Protein AF-A0A402AVV0-F1 (afdb_monomer_lite)

Radius of gyration: 70.42 Å; chains: 1; bounding box: 145×31×192 Å

Structure (mmCIF, N/CA/C/O backbone):
data_AF-A0A402AVV0-F1
#
_entry.id   AF-A0A402AVV0-F1
#
loop_
_atom_site.group_PDB
_atom_site.id
_atom_site.type_symbol
_atom_site.label_atom_id
_atom_site.label_alt_id
_atom_site.label_comp_id
_atom_site.label_asym_id
_atom_site.label_entity_id
_atom_site.label_seq_id
_atom_site.pdbx_PDB_ins_code
_atom_site.Cartn_x
_atom_site.Cartn_y
_atom_site.Cartn_z
_atom_site.occupancy
_atom_site.B_iso_or_equiv
_atom_site.auth_seq_id
_atom_site.auth_comp_id
_atom_site.auth_asym_id
_atom_site.auth_atom_id
_atom_site.pdbx_PDB_model_num
ATOM 1 N N . MET A 1 1 ? -21.252 -4.542 -9.197 1.00 37.50 1 MET A N 1
ATOM 2 C CA . MET A 1 1 ? -20.127 -4.289 -8.276 1.00 37.50 1 MET A CA 1
ATOM 3 C C . MET A 1 1 ? -20.491 -3.109 -7.398 1.00 37.50 1 MET A C 1
ATOM 5 O O . MET A 1 1 ? -20.580 -1.995 -7.895 1.00 37.50 1 MET A O 1
ATOM 9 N N . THR A 1 2 ? -20.814 -3.352 -6.131 1.00 38.41 2 THR A N 1
ATOM 10 C CA . THR A 1 2 ? -21.055 -2.281 -5.160 1.00 38.41 2 THR A CA 1
ATOM 11 C C . THR A 1 2 ? -19.708 -1.692 -4.771 1.00 38.41 2 THR A C 1
ATOM 13 O O . THR A 1 2 ? -18.903 -2.386 -4.154 1.00 38.41 2 THR A O 1
ATOM 16 N N . LEU A 1 3 ? -19.450 -0.442 -5.162 1.00 44.38 3 LEU A N 1
ATOM 17 C CA . LEU A 1 3 ? -18.349 0.354 -4.623 1.00 44.38 3 LEU A CA 1
ATOM 18 C C . LEU A 1 3 ? -18.480 0.335 -3.097 1.00 44.38 3 LEU A C 1
ATOM 20 O O . LEU A 1 3 ? -19.384 0.967 -2.548 1.00 44.38 3 LEU A O 1
ATOM 24 N N . GLN A 1 4 ? -17.630 -0.438 -2.419 1.00 54.69 4 GLN A N 1
ATOM 25 C CA . GLN A 1 4 ? -17.485 -0.332 -0.975 1.00 54.69 4 GLN A CA 1
ATOM 26 C C . GLN A 1 4 ? -17.012 1.094 -0.711 1.00 54.69 4 GLN A C 1
ATOM 28 O O . GLN A 1 4 ? -15.890 1.461 -1.055 1.00 54.69 4 GLN A O 1
ATOM 33 N N . ARG A 1 5 ? -17.907 1.937 -0.187 1.00 58.72 5 ARG A N 1
ATOM 34 C CA . ARG A 1 5 ? -17.527 3.264 0.288 1.00 58.72 5 ARG A CA 1
ATOM 35 C C . ARG A 1 5 ? -16.509 3.057 1.398 1.00 58.72 5 ARG A C 1
ATOM 37 O O . ARG A 1 5 ? -16.846 2.517 2.449 1.00 58.72 5 ARG A O 1
ATOM 44 N N . PHE A 1 6 ? -15.274 3.463 1.136 1.00 58.31 6 PHE A N 1
ATOM 45 C CA . PHE A 1 6 ? -14.257 3.536 2.167 1.00 58.31 6 PHE A CA 1
ATOM 46 C C . PHE A 1 6 ? -14.698 4.589 3.187 1.00 58.31 6 PHE A C 1
ATOM 48 O O . PHE A 1 6 ? -15.014 5.711 2.778 1.00 58.31 6 PHE A O 1
ATOM 55 N N . PRO A 1 7 ? -14.770 4.243 4.481 1.00 67.25 7 PRO A N 1
ATOM 56 C CA . PRO A 1 7 ? -15.079 5.216 5.511 1.00 67.25 7 PRO A CA 1
ATOM 57 C C . PRO A 1 7 ? -14.008 6.306 5.512 1.00 67.25 7 PRO A C 1
ATOM 59 O O . PRO A 1 7 ? -12.810 6.030 5.411 1.00 67.25 7 PRO A O 1
ATOM 62 N N . THR A 1 8 ? -14.451 7.549 5.601 1.00 73.50 8 THR A N 1
ATOM 63 C CA . THR A 1 8 ? -13.591 8.719 5.732 1.00 73.50 8 THR A CA 1
ATOM 64 C C . THR A 1 8 ? -13.033 8.826 7.155 1.00 73.50 8 THR A C 1
ATOM 66 O O . THR A 1 8 ? -13.548 8.219 8.093 1.00 73.50 8 THR A O 1
ATOM 69 N N . LEU A 1 9 ? -11.992 9.646 7.350 1.00 71.75 9 LEU A N 1
ATOM 70 C CA . LEU A 1 9 ? -11.466 9.979 8.686 1.00 71.75 9 LEU A CA 1
ATOM 71 C C . LEU A 1 9 ? -12.563 10.480 9.642 1.00 71.75 9 LEU A C 1
ATOM 73 O O . LEU A 1 9 ? -12.513 10.212 10.841 1.00 71.75 9 LEU A O 1
ATOM 77 N N . HIS A 1 10 ? -13.571 11.167 9.101 1.00 74.69 10 HIS A N 1
ATOM 78 C CA . HIS A 1 10 ? -14.735 11.620 9.848 1.00 74.69 10 HIS A CA 1
ATOM 79 C C . HIS A 1 10 ? -15.604 10.448 10.323 1.00 74.69 10 HIS A C 1
ATOM 81 O O . HIS A 1 10 ? -15.896 10.364 11.513 1.00 74.69 10 HIS A O 1
ATOM 87 N N . ASP A 1 11 ? -15.903 9.489 9.441 1.00 80.25 11 ASP A N 1
ATOM 88 C CA . ASP A 1 11 ? -16.682 8.291 9.785 1.00 80.25 11 ASP A CA 1
ATOM 89 C C . ASP A 1 11 ? -16.002 7.463 10.890 1.00 80.25 11 ASP A C 1
ATOM 91 O O . ASP A 1 11 ? -16.664 6.881 11.752 1.00 80.25 11 ASP A O 1
ATOM 95 N N . TYR A 1 12 ? -14.665 7.430 10.906 1.00 79.44 12 TYR A N 1
ATOM 96 C CA . TYR A 1 12 ? -13.913 6.745 11.957 1.00 79.44 12 TYR A CA 1
ATOM 97 C C . TYR A 1 12 ? -13.985 7.471 13.304 1.00 79.44 12 TYR A C 1
ATOM 99 O O . TYR A 1 12 ? -14.202 6.828 14.333 1.00 79.44 12 TYR A O 1
ATOM 107 N N . ALA A 1 13 ? -13.851 8.799 13.308 1.00 82.81 13 ALA A N 1
ATOM 108 C CA . ALA A 1 13 ? -13.968 9.601 14.523 1.00 82.81 13 ALA A CA 1
ATOM 109 C C . ALA A 1 13 ? -15.385 9.535 15.118 1.00 82.81 13 ALA A C 1
ATOM 111 O O . ALA A 1 13 ? -15.547 9.385 16.330 1.00 82.81 13 ALA A O 1
ATOM 112 N N . GLU A 1 14 ? -16.417 9.581 14.273 1.00 87.81 14 GLU A N 1
ATOM 113 C CA . GLU A 1 14 ? -17.808 9.453 14.711 1.00 87.81 14 GLU A CA 1
ATOM 114 C C . GLU A 1 14 ? -18.097 8.080 15.315 1.00 87.81 14 GLU A C 1
ATOM 116 O O . GLU A 1 14 ? -18.757 7.984 16.353 1.00 87.81 14 GLU A O 1
ATOM 121 N N . ARG A 1 15 ? -17.562 7.014 14.710 1.00 87.38 15 ARG A N 1
ATOM 122 C CA . ARG A 1 15 ? -17.746 5.651 15.211 1.00 87.38 15 ARG A CA 1
ATOM 123 C C . ARG A 1 15 ? -17.029 5.422 16.541 1.00 87.38 15 ARG A C 1
ATOM 125 O O . ARG A 1 15 ? -17.634 4.849 17.445 1.00 87.38 15 ARG A O 1
ATOM 132 N N . ALA A 1 16 ? -15.807 5.933 16.708 1.00 88.12 16 ALA A N 1
ATOM 133 C CA . ALA A 1 16 ? -15.110 5.918 17.997 1.00 88.12 16 ALA A CA 1
ATOM 134 C C . ALA A 1 16 ? -15.901 6.675 19.076 1.00 88.12 16 ALA A C 1
ATOM 136 O O . ALA A 1 16 ? -16.189 6.131 20.142 1.00 88.12 16 ALA A O 1
ATOM 137 N N . ALA A 1 17 ? -16.359 7.890 18.760 1.00 89.94 17 ALA A N 1
ATOM 138 C CA . ALA A 1 17 ? -17.170 8.690 19.673 1.00 89.94 17 ALA A CA 1
ATOM 139 C C . ALA A 1 17 ? -18.521 8.029 20.002 1.00 89.94 17 ALA A C 1
ATOM 141 O O . ALA A 1 17 ? -19.083 8.270 21.072 1.00 89.94 17 ALA A O 1
ATOM 142 N N . SER A 1 18 ? -19.073 7.220 19.093 1.00 93.06 18 SER A N 1
ATOM 143 C CA . SER A 1 18 ? -20.277 6.420 19.340 1.00 93.06 18 SER A CA 1
ATOM 144 C C . SER A 1 18 ? -20.014 5.304 20.353 1.00 93.06 18 SER A C 1
ATOM 146 O O . SER A 1 18 ? -20.787 5.164 21.300 1.00 93.06 18 SER A O 1
ATOM 148 N N . PHE A 1 19 ? -18.921 4.549 20.196 1.00 91.75 19 PHE A N 1
ATOM 149 C CA . PHE A 1 19 ? -18.524 3.510 21.154 1.00 91.75 19 PHE A CA 1
ATOM 150 C C . PHE A 1 19 ? -18.290 4.090 22.552 1.00 91.75 19 PHE A C 1
ATOM 152 O O . PHE A 1 19 ? -18.820 3.572 23.533 1.00 91.75 19 PHE A O 1
ATOM 159 N N . GLU A 1 20 ? -17.573 5.212 22.649 1.00 91.75 20 GLU A N 1
ATOM 160 C CA . GLU A 1 20 ? -17.319 5.890 23.926 1.00 91.75 20 GLU A CA 1
ATOM 161 C C . GLU A 1 20 ? -18.614 6.360 24.598 1.00 91.75 20 GLU A C 1
ATOM 163 O O . GLU A 1 20 ? -18.813 6.135 25.794 1.00 91.75 20 GLU A O 1
ATOM 168 N N . ARG A 1 21 ? -19.540 6.954 23.833 1.00 94.75 21 ARG A N 1
ATOM 169 C CA . ARG A 1 21 ? -20.855 7.369 24.347 1.00 94.75 21 ARG A CA 1
ATOM 170 C C . ARG A 1 21 ? -21.673 6.186 24.859 1.00 94.75 21 ARG A C 1
ATOM 172 O O . ARG A 1 21 ? -22.298 6.283 25.916 1.00 94.75 21 ARG A O 1
ATOM 179 N N . GLN A 1 22 ? -21.676 5.075 24.128 1.00 94.12 22 GLN A N 1
ATOM 180 C CA . GLN A 1 22 ? -22.399 3.867 24.522 1.00 94.12 22 GLN A CA 1
ATOM 181 C C . GLN A 1 22 ? -21.791 3.227 25.777 1.00 94.12 22 GLN A C 1
ATOM 183 O O . GLN A 1 22 ? -22.537 2.887 26.696 1.00 94.12 22 GLN A O 1
ATOM 188 N N . LEU A 1 23 ? -20.459 3.152 25.876 1.00 93.19 23 LEU A N 1
ATOM 189 C CA . LEU A 1 23 ? -19.769 2.668 27.075 1.00 93.19 23 LEU A CA 1
ATOM 190 C C . LEU A 1 23 ? -20.090 3.525 28.299 1.00 93.19 23 LEU A C 1
ATOM 192 O O . LEU A 1 23 ? -20.514 2.986 29.318 1.00 93.19 23 LEU A O 1
ATOM 196 N N . GLN A 1 24 ? -19.991 4.851 28.184 1.00 94.88 24 GLN A N 1
ATOM 197 C CA . GLN A 1 24 ? -20.333 5.765 29.278 1.00 94.88 24 GLN A CA 1
ATOM 198 C C . GLN A 1 24 ? -21.802 5.634 29.705 1.00 94.88 24 GLN A C 1
ATOM 200 O O . GLN A 1 24 ? -22.124 5.723 30.891 1.00 94.88 24 GLN A O 1
ATOM 205 N N . SER A 1 25 ? -22.715 5.416 28.754 1.00 95.62 25 SER A N 1
ATOM 206 C CA . SER A 1 25 ? -24.131 5.185 29.055 1.00 95.62 25 SER A CA 1
ATOM 207 C C . SER A 1 25 ? -24.345 3.890 29.844 1.00 95.62 25 SER A C 1
ATOM 209 O O . SER A 1 25 ? -25.113 3.879 30.809 1.00 95.62 25 SER A O 1
ATOM 211 N N . LEU A 1 26 ? -23.673 2.804 29.457 1.00 92.94 26 LEU A N 1
ATOM 212 C CA . LEU A 1 26 ? -2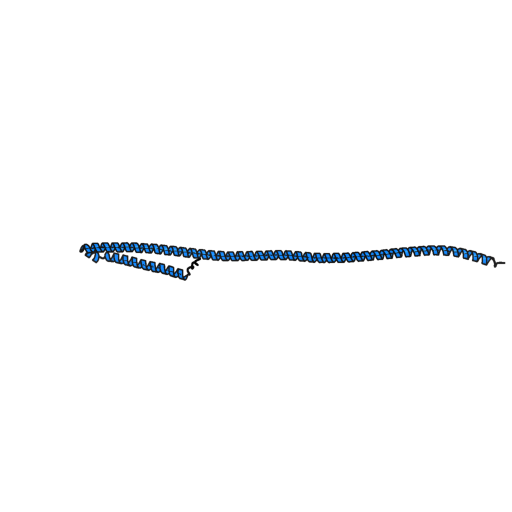3.754 1.523 30.159 1.00 92.94 26 LEU A CA 1
ATOM 213 C C . LEU A 1 26 ? -23.095 1.591 31.545 1.00 92.94 26 LEU A C 1
ATOM 215 O O . LEU A 1 26 ? -23.664 1.085 32.509 1.00 92.94 26 LEU A O 1
ATOM 219 N N . GLU A 1 27 ? -21.969 2.296 31.679 1.00 92.81 27 GLU A N 1
ATOM 220 C CA . GLU A 1 27 ? -21.302 2.548 32.965 1.00 92.81 27 GLU A CA 1
ATOM 221 C C . GLU A 1 27 ? -22.222 3.278 33.941 1.00 92.81 27 GLU A C 1
ATOM 223 O O . GLU A 1 27 ? -22.429 2.820 35.064 1.00 92.81 27 GLU A O 1
ATOM 228 N N . ARG A 1 28 ? -22.877 4.352 33.485 1.00 95.25 28 ARG A N 1
ATOM 229 C CA . ARG A 1 28 ? -23.869 5.069 34.298 1.00 95.25 28 ARG A CA 1
ATOM 230 C C . ARG A 1 28 ? -25.036 4.172 34.702 1.00 95.25 28 ARG A C 1
ATOM 232 O O . ARG A 1 28 ? -25.529 4.281 35.827 1.00 95.25 28 ARG A O 1
ATOM 239 N N . ARG A 1 29 ? -25.496 3.286 33.807 1.00 93.81 29 ARG A N 1
ATOM 240 C CA . ARG A 1 29 ? -26.583 2.345 34.114 1.00 93.81 29 ARG A CA 1
ATOM 241 C C . ARG A 1 29 ? -26.157 1.342 35.182 1.00 93.81 29 ARG A C 1
ATOM 243 O O . ARG A 1 29 ? -26.903 1.164 36.142 1.00 93.81 29 ARG A O 1
ATOM 250 N N . ARG A 1 30 ? -24.964 0.753 35.059 1.00 93.94 30 ARG A N 1
ATOM 251 C CA . ARG A 1 30 ? -24.372 -0.137 36.070 1.00 93.94 30 ARG A CA 1
ATOM 252 C C . ARG A 1 30 ? -24.293 0.559 37.426 1.00 93.94 30 ARG A C 1
ATOM 254 O O . ARG A 1 30 ? -24.788 0.024 38.412 1.00 93.94 30 ARG A O 1
ATOM 261 N N . ASP A 1 31 ? -23.739 1.767 37.473 1.00 94.31 31 ASP A N 1
ATOM 262 C CA . ASP A 1 31 ? -23.550 2.500 38.730 1.00 94.31 31 ASP A CA 1
ATOM 263 C C . ASP A 1 31 ? -24.891 2.854 39.391 1.00 94.31 31 ASP A C 1
ATOM 265 O O . ASP A 1 31 ? -25.034 2.756 40.609 1.00 94.31 31 ASP A O 1
ATOM 269 N N . THR A 1 32 ? -25.910 3.176 38.587 1.00 95.50 32 THR A N 1
ATOM 270 C CA . THR A 1 32 ? -27.281 3.396 39.076 1.00 95.50 32 THR A CA 1
ATOM 271 C C . THR A 1 32 ? -27.866 2.121 39.689 1.00 95.50 32 THR A C 1
ATOM 273 O O . THR A 1 32 ? -28.430 2.169 40.781 1.00 95.50 32 THR A O 1
ATOM 276 N N . ILE A 1 33 ? -27.713 0.972 39.023 1.00 92.38 33 ILE A N 1
ATOM 277 C CA . ILE A 1 33 ? -28.197 -0.324 39.524 1.00 92.38 33 ILE A CA 1
ATOM 278 C C . ILE A 1 33 ? -27.481 -0.701 40.829 1.00 92.38 33 ILE A C 1
ATOM 280 O O . ILE A 1 33 ? -28.125 -1.112 41.795 1.00 92.38 33 ILE A O 1
ATOM 284 N N . LEU A 1 34 ? -26.160 -0.518 40.895 1.00 92.12 34 LEU A N 1
ATOM 285 C CA . LEU A 1 34 ? -25.380 -0.762 42.109 1.00 92.12 34 LEU A CA 1
ATOM 286 C C . LEU A 1 34 ? -25.832 0.148 43.258 1.00 92.12 34 LEU A C 1
ATOM 288 O O . LEU A 1 34 ? -26.030 -0.334 44.373 1.00 92.12 34 LEU A O 1
ATOM 292 N N . ALA A 1 35 ? -26.082 1.430 42.987 1.00 93.25 35 ALA A N 1
ATOM 293 C CA . ALA A 1 35 ? -26.614 2.358 43.980 1.00 93.25 35 ALA A CA 1
ATOM 294 C C . ALA A 1 35 ? -28.006 1.937 44.488 1.00 93.25 35 ALA A C 1
ATOM 296 O O . ALA A 1 35 ? -28.261 2.008 45.690 1.00 93.25 35 ALA A O 1
ATOM 297 N N . GLN A 1 36 ? -28.891 1.448 43.611 1.00 90.69 36 GLN A N 1
ATOM 298 C CA . GLN A 1 36 ? -30.200 0.907 44.007 1.00 90.69 36 GLN A CA 1
ATOM 299 C C . GLN A 1 36 ? -30.054 -0.331 44.904 1.00 90.69 36 GLN A C 1
ATOM 301 O O . GLN A 1 36 ? -30.720 -0.433 45.933 1.00 90.69 36 GLN A O 1
ATOM 306 N N . ILE A 1 37 ? -29.128 -1.239 44.579 1.00 90.56 37 ILE A N 1
ATOM 307 C CA . ILE A 1 37 ? -28.825 -2.405 45.422 1.00 90.56 37 ILE A CA 1
ATOM 308 C C . ILE A 1 37 ? -28.326 -1.968 46.808 1.00 90.56 37 ILE A C 1
ATOM 310 O O . ILE A 1 37 ? -28.727 -2.563 47.810 1.00 90.56 37 ILE A O 1
ATOM 314 N N . GLU A 1 38 ? -27.470 -0.946 46.890 1.00 89.75 38 GLU A N 1
ATOM 315 C CA . GLU A 1 38 ? -26.997 -0.402 48.170 1.00 89.75 38 GLU A CA 1
ATOM 316 C C . GLU A 1 38 ? -28.121 0.264 48.977 1.00 89.75 38 GLU A C 1
ATOM 318 O O . GLU A 1 38 ? -28.202 0.077 50.192 1.00 89.75 38 GLU A O 1
ATOM 323 N N . GLN A 1 39 ? -29.061 0.958 48.329 1.00 88.75 39 GLN A N 1
ATOM 324 C CA . GLN A 1 39 ? -30.236 1.526 49.004 1.00 88.75 39 GLN A CA 1
ATOM 325 C C . GLN A 1 39 ? -31.110 0.444 49.657 1.00 88.75 39 GLN A C 1
ATOM 327 O O . GLN A 1 39 ? -31.537 0.607 50.807 1.00 88.75 39 GLN A O 1
ATOM 332 N N . CYS A 1 40 ? -31.298 -0.699 48.987 1.00 83.69 40 CYS A N 1
ATOM 333 C CA . CYS A 1 40 ? -32.003 -1.854 49.552 1.00 83.69 40 CYS A CA 1
ATOM 334 C C . CYS A 1 40 ? -31.299 -2.450 50.787 1.00 83.69 40 CYS A C 1
ATOM 336 O O . CYS A 1 40 ? -31.933 -3.141 51.583 1.00 83.69 40 CYS A O 1
ATOM 338 N N . LYS A 1 41 ? -29.996 -2.199 50.975 1.00 84.50 41 LYS A N 1
ATOM 339 C CA . LYS A 1 41 ? -29.234 -2.631 52.159 1.00 84.50 41 LYS A CA 1
ATOM 340 C C . LYS A 1 41 ? -29.300 -1.630 53.312 1.00 84.50 41 LYS A C 1
ATOM 342 O O . LYS A 1 41 ? -28.712 -1.900 54.357 1.00 84.50 41 LYS A O 1
ATOM 347 N N . SER A 1 42 ? -29.985 -0.497 53.162 1.00 89.06 42 SER A N 1
ATOM 348 C CA . SER A 1 42 ? -30.016 0.540 54.196 1.00 89.06 42 SER A CA 1
ATOM 349 C C . SER A 1 42 ? -30.630 0.046 55.523 1.00 89.06 42 SER A C 1
ATOM 351 O O . SER A 1 42 ? -31.529 -0.801 55.514 1.00 89.06 42 SER A O 1
ATOM 353 N N . PRO A 1 43 ? -30.208 0.591 56.683 1.00 82.81 43 PRO A N 1
ATOM 354 C CA . PRO A 1 43 ? -30.692 0.150 57.997 1.00 82.81 43 PRO A CA 1
ATOM 355 C C . PRO A 1 43 ? -32.217 0.235 58.155 1.00 82.81 43 PRO A C 1
ATOM 357 O O . PRO A 1 43 ? -32.831 -0.634 58.769 1.00 82.81 43 PRO A O 1
ATOM 360 N N . ALA A 1 44 ? -32.846 1.247 57.550 1.00 81.25 44 ALA A N 1
ATOM 361 C CA . ALA A 1 44 ? -34.299 1.397 57.536 1.00 81.25 44 ALA A CA 1
ATOM 362 C C . ALA A 1 44 ? -34.992 0.226 56.817 1.00 81.25 44 ALA A C 1
ATOM 364 O O . ALA A 1 44 ? -35.932 -0.361 57.350 1.00 81.25 44 ALA A O 1
ATOM 365 N N . HIS A 1 45 ? -34.485 -0.171 55.647 1.00 82.31 45 HIS A N 1
ATOM 366 C CA . HIS A 1 45 ? -35.006 -1.311 54.890 1.00 82.31 45 HIS A CA 1
ATOM 367 C C . HIS A 1 45 ? -34.780 -2.632 55.638 1.00 82.31 45 HIS A C 1
ATOM 369 O O . HIS A 1 45 ? -35.665 -3.490 55.671 1.00 82.31 45 HIS A O 1
ATOM 375 N N . GLN A 1 46 ? -33.634 -2.776 56.311 1.00 77.75 46 GLN A N 1
ATOM 376 C CA . GLN A 1 46 ? -33.340 -3.940 57.150 1.00 77.75 46 GLN A CA 1
ATOM 377 C C . GLN A 1 46 ? -34.336 -4.068 58.313 1.00 77.75 46 GLN A C 1
ATOM 379 O O . GLN A 1 46 ? -34.903 -5.145 58.505 1.00 77.75 46 GLN A O 1
ATOM 384 N N . LEU A 1 47 ? -34.627 -2.978 59.028 1.00 81.81 47 LEU A N 1
ATOM 385 C CA . LEU A 1 47 ? -35.610 -2.956 60.119 1.00 81.81 47 LEU A CA 1
ATOM 386 C C . LEU A 1 47 ? -37.026 -3.308 59.640 1.00 81.81 47 LEU A C 1
ATOM 388 O O . LEU A 1 47 ? -37.680 -4.169 60.229 1.00 81.81 47 LEU A O 1
ATOM 392 N N . VAL A 1 48 ? -37.488 -2.713 58.535 1.00 83.38 48 VAL A N 1
ATOM 393 C CA . VAL A 1 48 ? -38.813 -3.022 57.965 1.00 83.38 48 VAL A CA 1
ATOM 394 C C . VAL A 1 48 ? -38.880 -4.478 57.492 1.00 83.38 48 VAL A C 1
ATOM 396 O O . VAL A 1 48 ? -39.897 -5.142 57.676 1.00 83.38 48 VAL A O 1
ATOM 399 N N . SER A 1 49 ? -37.787 -5.027 56.955 1.00 80.19 49 SER A N 1
ATOM 400 C CA . SER A 1 49 ? -37.727 -6.431 56.529 1.00 80.19 49 SER A CA 1
ATOM 401 C C . SER A 1 49 ? -37.818 -7.440 57.683 1.00 80.19 49 SER A C 1
ATOM 403 O O . SER A 1 49 ? -38.279 -8.564 57.474 1.00 80.19 49 SER A O 1
ATOM 405 N N . LEU A 1 50 ? -37.412 -7.052 58.898 1.00 80.25 50 LEU A N 1
ATOM 406 C CA . LEU A 1 50 ? -37.573 -7.869 60.104 1.00 80.25 50 LEU A CA 1
ATOM 407 C C . LEU A 1 50 ? -39.021 -7.849 60.607 1.00 80.25 50 LEU A C 1
ATOM 409 O O . LEU A 1 50 ? -39.517 -8.869 61.078 1.00 80.25 50 LEU A O 1
ATOM 413 N N . LEU A 1 51 ? -39.695 -6.705 60.475 1.00 83.62 51 LEU A N 1
ATOM 414 C CA . LEU A 1 51 ? -41.052 -6.486 60.983 1.00 83.62 51 LEU A CA 1
ATOM 415 C C . LEU A 1 51 ? -42.152 -6.907 59.990 1.00 83.62 51 LEU A C 1
ATOM 417 O O . LEU A 1 51 ? -43.260 -7.230 60.409 1.00 83.62 51 LEU A O 1
ATOM 421 N N . ALA A 1 52 ? -41.859 -6.945 58.685 1.00 88.19 52 ALA A N 1
ATOM 422 C CA . ALA A 1 52 ? -42.816 -7.262 57.625 1.00 88.19 52 ALA A CA 1
ATOM 423 C C . ALA A 1 52 ? -42.278 -8.357 56.668 1.00 88.19 52 ALA A C 1
ATOM 425 O O . ALA A 1 52 ? -41.573 -8.062 55.697 1.00 88.19 52 ALA A O 1
ATOM 426 N N . PRO A 1 53 ? -42.651 -9.638 56.867 1.00 84.94 53 PRO A N 1
ATOM 427 C CA . PRO A 1 53 ? -42.143 -10.760 56.067 1.00 84.94 53 PRO A CA 1
ATOM 428 C C . PRO A 1 53 ? -42.446 -10.668 54.562 1.00 84.94 53 PRO A C 1
ATOM 430 O O . PRO A 1 53 ? -41.629 -11.077 53.734 1.00 84.94 53 PRO A O 1
ATOM 433 N N . LEU A 1 54 ? -43.605 -10.113 54.186 1.00 85.69 54 LEU A N 1
ATOM 434 C CA . LEU A 1 54 ? -43.970 -9.899 52.779 1.00 85.69 54 LEU A CA 1
ATOM 435 C C . LEU A 1 54 ? -43.079 -8.838 52.117 1.00 85.69 54 LEU A C 1
ATOM 437 O O . LEU A 1 54 ? -42.620 -9.043 50.993 1.00 85.69 54 LEU A O 1
ATOM 441 N N . TYR A 1 55 ? -42.759 -7.761 52.841 1.00 86.06 55 TYR A N 1
ATOM 442 C CA . TYR A 1 55 ? -41.829 -6.729 52.382 1.00 86.06 55 TYR A CA 1
ATOM 443 C C . TYR A 1 55 ? -40.429 -7.308 52.158 1.00 86.06 55 TYR A C 1
ATOM 445 O O . TYR A 1 55 ? -39.848 -7.123 51.092 1.00 86.06 55 TYR A O 1
ATOM 453 N N . ARG A 1 56 ? -39.928 -8.125 53.098 1.00 84.94 56 ARG A N 1
ATOM 454 C CA . ARG A 1 56 ? -38.651 -8.844 52.944 1.00 84.94 56 ARG A CA 1
ATOM 455 C C . ARG A 1 56 ? -38.607 -9.688 51.670 1.00 84.94 56 ARG A C 1
ATOM 457 O O . ARG A 1 56 ? -37.595 -9.696 50.971 1.00 84.94 56 ARG A O 1
ATOM 464 N N . ARG A 1 57 ? -39.692 -10.401 51.354 1.00 87.50 57 ARG A N 1
ATOM 465 C CA . ARG A 1 57 ? -39.781 -11.258 50.161 1.00 87.50 57 ARG A CA 1
ATOM 466 C C . ARG A 1 57 ? -39.771 -10.439 48.867 1.00 87.50 57 ARG A C 1
ATOM 468 O O . ARG A 1 57 ? -39.081 -10.828 47.927 1.00 87.50 57 ARG A O 1
ATOM 475 N N . SER A 1 58 ? -40.467 -9.300 48.851 1.00 88.19 58 SER A N 1
ATOM 476 C CA . SER A 1 58 ? -40.435 -8.333 47.745 1.00 88.19 58 SER A CA 1
ATOM 477 C C . SER A 1 58 ? -39.028 -7.774 47.528 1.00 88.19 58 SER A C 1
ATOM 479 O O . SER A 1 58 ? -38.509 -7.804 46.417 1.00 88.19 58 SER A O 1
ATOM 481 N N . MET A 1 59 ? -38.365 -7.359 48.607 1.00 86.75 59 MET A N 1
ATOM 482 C CA . MET A 1 59 ? -37.034 -6.760 48.545 1.00 86.75 59 MET A CA 1
ATOM 483 C C . MET A 1 59 ? -35.967 -7.753 48.048 1.00 86.75 59 MET A C 1
ATOM 485 O O . MET A 1 59 ? -35.107 -7.410 47.243 1.00 86.75 59 MET A O 1
ATOM 489 N N . ILE A 1 60 ? -36.042 -9.022 48.473 1.00 88.81 60 ILE A N 1
ATOM 490 C CA . ILE A 1 60 ? -35.169 -10.091 47.957 1.00 88.81 60 ILE A CA 1
ATOM 491 C C . ILE A 1 60 ? -35.380 -10.296 46.452 1.00 88.81 60 ILE A C 1
ATOM 493 O O . ILE A 1 60 ? -34.415 -10.537 45.724 1.00 88.81 60 ILE A O 1
ATOM 497 N N . PHE A 1 61 ? -36.629 -10.241 45.982 1.00 91.00 61 PHE A N 1
ATOM 498 C CA . PHE A 1 61 ? -36.935 -10.370 44.561 1.00 91.00 61 PHE A CA 1
ATOM 499 C C . PHE A 1 61 ? -36.362 -9.197 43.758 1.00 91.00 61 PHE A C 1
ATOM 501 O O . PHE A 1 61 ? -35.693 -9.431 42.754 1.00 91.00 61 PHE A O 1
ATOM 508 N N . GLU A 1 62 ? -36.544 -7.968 44.233 1.00 90.25 62 GLU A N 1
ATOM 509 C CA . GLU A 1 62 ? -36.022 -6.755 43.599 1.00 90.25 62 GLU A CA 1
ATOM 510 C C . GLU A 1 62 ? -34.491 -6.768 43.504 1.00 90.25 62 GLU A C 1
ATOM 512 O O . GLU A 1 62 ? -33.941 -6.636 42.413 1.00 90.25 62 GLU A O 1
ATOM 517 N N . VAL A 1 63 ? -33.787 -7.074 44.600 1.00 90.44 63 VAL A N 1
ATOM 518 C CA . VAL A 1 63 ? -32.318 -7.195 44.589 1.00 90.44 63 VAL A CA 1
ATOM 519 C C . VAL A 1 63 ? -31.847 -8.283 43.617 1.00 90.44 63 VAL A C 1
ATOM 521 O O . VAL A 1 63 ? -30.825 -8.114 42.954 1.00 90.44 63 VAL A O 1
ATOM 524 N N . ARG A 1 64 ? -32.572 -9.404 43.491 1.00 93.06 64 ARG A N 1
ATOM 525 C CA . ARG A 1 64 ? -32.242 -10.447 42.502 1.00 93.06 64 ARG A CA 1
ATOM 526 C C . ARG A 1 64 ? -32.438 -9.968 41.065 1.00 93.06 64 ARG A C 1
ATOM 528 O O . ARG A 1 64 ? -31.632 -10.336 40.216 1.00 93.06 64 ARG A O 1
ATOM 535 N N . GLN A 1 65 ? -33.482 -9.189 40.788 1.00 93.62 65 GLN A N 1
ATOM 536 C CA . GLN A 1 65 ? -33.704 -8.606 39.461 1.00 93.62 65 GLN A CA 1
ATOM 537 C C . GLN A 1 65 ? -32.609 -7.594 39.118 1.00 93.62 65 GLN A C 1
ATOM 539 O O . GLN A 1 65 ? -31.993 -7.708 38.063 1.00 93.62 65 GLN A O 1
ATOM 544 N N . LEU A 1 66 ? -32.287 -6.689 40.047 1.00 92.69 66 LEU A N 1
ATOM 545 C CA . LEU A 1 66 ? -31.224 -5.697 39.872 1.00 92.69 66 LEU A CA 1
ATOM 546 C C . LEU A 1 66 ? -29.855 -6.349 39.648 1.00 92.69 66 LEU A C 1
ATOM 548 O O . LEU A 1 66 ? -29.106 -5.917 38.780 1.00 92.69 66 LEU A O 1
ATOM 552 N N . ARG A 1 67 ? -29.529 -7.434 40.365 1.00 93.44 67 ARG A N 1
ATOM 553 C CA . ARG A 1 67 ? -28.278 -8.180 40.133 1.00 93.44 67 ARG A CA 1
ATOM 554 C C . ARG A 1 67 ? -28.204 -8.789 38.736 1.00 93.44 67 ARG A C 1
ATOM 556 O O . ARG A 1 67 ? -27.188 -8.629 38.074 1.00 93.44 67 ARG A O 1
ATOM 563 N N . LYS A 1 68 ? -29.285 -9.420 38.268 1.00 95.38 68 LYS A N 1
ATOM 564 C CA . LYS A 1 68 ? -29.358 -9.955 36.898 1.00 95.38 68 LYS A CA 1
ATOM 565 C C . LYS A 1 68 ? -29.219 -8.857 35.848 1.00 95.38 68 LYS A C 1
ATOM 567 O O . LYS A 1 68 ? -28.610 -9.070 34.805 1.00 95.38 68 LYS A O 1
ATOM 572 N N . GLU A 1 69 ? -29.800 -7.688 36.105 1.00 93.94 69 GLU A N 1
ATOM 573 C CA . GLU A 1 69 ? -29.649 -6.540 35.216 1.00 93.94 69 GLU A CA 1
ATOM 574 C C . GLU A 1 69 ? -28.207 -6.014 35.214 1.00 93.94 69 GLU A C 1
ATOM 576 O O . GLU A 1 69 ? -27.672 -5.737 34.145 1.00 93.94 69 GLU A O 1
ATOM 581 N N . CYS A 1 70 ? -27.552 -5.949 36.378 1.00 93.56 70 CYS A N 1
ATOM 582 C CA . CYS A 1 70 ? -26.144 -5.565 36.495 1.00 93.56 70 CYS A CA 1
ATOM 583 C C . CYS A 1 70 ? -25.240 -6.509 35.693 1.00 93.56 70 CYS A C 1
ATOM 585 O O . CYS A 1 70 ? -24.473 -6.045 34.857 1.00 93.56 70 CYS A O 1
ATOM 587 N N . GLU A 1 71 ? -25.402 -7.824 35.871 1.00 94.56 71 GLU A N 1
ATOM 588 C CA . GLU A 1 71 ? -24.665 -8.849 35.116 1.00 94.56 71 GLU A CA 1
ATOM 589 C C . GLU A 1 71 ? -24.878 -8.695 33.601 1.00 94.56 71 GLU A C 1
ATOM 591 O O . GLU A 1 71 ? -23.934 -8.777 32.815 1.00 94.56 71 GLU A O 1
ATOM 596 N N . ARG A 1 72 ? -26.114 -8.407 33.171 1.00 95.69 72 ARG A N 1
ATOM 597 C CA . ARG A 1 72 ? -26.427 -8.165 31.756 1.00 95.69 72 ARG A CA 1
ATOM 598 C C . ARG A 1 72 ? -25.730 -6.915 31.215 1.00 95.69 72 ARG A C 1
ATOM 600 O O . ARG A 1 72 ? -25.215 -6.953 30.101 1.00 95.69 72 ARG A O 1
ATOM 607 N N . VAL A 1 73 ? -25.739 -5.814 31.965 1.00 94.31 73 VAL A N 1
ATOM 608 C CA . VAL A 1 73 ? -25.081 -4.560 31.564 1.00 94.31 73 VAL A CA 1
ATOM 609 C C . VAL A 1 73 ? -23.564 -4.742 31.519 1.00 94.31 73 VAL A C 1
ATOM 611 O O . VAL A 1 73 ? -22.926 -4.283 30.577 1.00 94.31 73 VAL A O 1
ATOM 614 N N . GLU A 1 74 ? -22.985 -5.453 32.485 1.00 93.62 74 GLU A N 1
ATOM 615 C CA . GLU A 1 74 ? -21.557 -5.779 32.502 1.00 93.62 74 GLU A CA 1
ATOM 616 C C . GLU A 1 74 ? -21.148 -6.616 31.290 1.00 93.62 74 GLU A C 1
ATOM 618 O O . GLU A 1 74 ? -20.133 -6.313 30.662 1.00 93.62 74 GLU A O 1
ATOM 623 N N . PHE A 1 75 ? -21.959 -7.605 30.911 1.00 95.88 75 PHE A N 1
ATOM 624 C CA . PHE A 1 75 ? -21.734 -8.391 29.699 1.00 95.88 75 PHE A CA 1
ATOM 625 C C . PHE A 1 75 ? -21.776 -7.515 28.438 1.00 95.88 75 PHE A C 1
ATOM 627 O O . PHE A 1 75 ? -20.840 -7.522 27.646 1.00 95.88 75 PHE A O 1
ATOM 634 N N . GLN A 1 76 ? -22.800 -6.665 28.299 1.00 94.75 76 GLN A N 1
ATOM 635 C CA . GLN A 1 76 ? -22.903 -5.725 27.174 1.00 94.75 76 GLN A CA 1
ATOM 636 C C . GLN A 1 76 ? -21.714 -4.759 27.101 1.00 94.75 76 GLN A C 1
ATOM 638 O O . GLN A 1 76 ? -21.250 -4.422 26.015 1.00 94.75 76 GLN A O 1
ATOM 643 N N . MET A 1 77 ? -21.202 -4.309 28.249 1.00 94.31 77 MET A N 1
ATOM 644 C CA . MET A 1 77 ? -19.999 -3.483 28.292 1.00 94.31 77 MET A CA 1
ATOM 645 C C . MET A 1 77 ? -18.754 -4.244 27.836 1.00 94.31 77 MET A C 1
ATOM 647 O O . MET A 1 77 ? -17.898 -3.649 27.187 1.00 94.31 77 MET A O 1
ATOM 651 N N . GLN A 1 78 ? -18.615 -5.519 28.204 1.00 95.12 78 GLN A N 1
ATOM 652 C CA . GLN A 1 78 ? -17.482 -6.348 27.785 1.00 95.12 78 GLN A CA 1
ATOM 653 C C . GLN A 1 78 ? -17.498 -6.581 26.275 1.00 95.12 78 GLN A C 1
ATOM 655 O O . GLN A 1 78 ? -16.474 -6.353 25.632 1.00 95.12 78 GLN A O 1
ATOM 660 N N . ASP A 1 79 ? -18.657 -6.930 25.714 1.00 95.38 79 ASP A N 1
ATOM 661 C CA . ASP A 1 79 ? -18.835 -7.095 24.268 1.00 95.38 79 ASP A CA 1
ATOM 662 C C . ASP A 1 79 ? -18.481 -5.805 23.523 1.00 95.38 79 ASP A C 1
ATOM 664 O O . ASP A 1 79 ? -17.661 -5.808 22.607 1.00 95.38 79 ASP A O 1
ATOM 668 N N . LEU A 1 80 ? -19.014 -4.670 23.980 1.00 93.56 80 LEU A N 1
ATOM 669 C CA . LEU A 1 80 ? -18.765 -3.380 23.345 1.00 93.56 80 LEU A CA 1
ATOM 670 C C . LEU A 1 80 ? -17.289 -2.953 23.435 1.00 93.56 80 LEU A C 1
ATOM 672 O O . LEU A 1 80 ? -16.752 -2.360 22.500 1.00 93.56 80 LEU A O 1
ATOM 676 N N . LYS A 1 81 ? -16.603 -3.272 24.542 1.00 94.06 81 LYS A N 1
ATOM 677 C CA . LYS A 1 81 ? -15.151 -3.059 24.672 1.00 94.06 81 LYS A CA 1
ATOM 678 C C . LYS A 1 81 ? -14.367 -3.942 23.706 1.00 94.06 81 LYS A C 1
ATOM 680 O O . LYS A 1 81 ? -13.415 -3.460 23.098 1.00 94.06 81 LYS A O 1
ATOM 685 N N . ALA A 1 82 ? -14.761 -5.204 23.552 1.00 94.25 82 ALA A N 1
ATOM 686 C CA . ALA A 1 82 ? -14.122 -6.119 22.614 1.00 94.25 82 ALA A CA 1
ATOM 687 C C . ALA A 1 82 ? -14.300 -5.647 21.162 1.00 94.25 82 ALA A C 1
ATOM 689 O O . ALA A 1 82 ? -13.326 -5.611 20.411 1.00 94.25 82 ALA A O 1
ATOM 690 N N . GLU A 1 83 ? -15.504 -5.208 20.787 1.00 93.31 83 GLU A N 1
ATOM 691 C CA . GLU A 1 83 ? -15.775 -4.615 19.473 1.00 93.31 83 GLU A CA 1
ATOM 692 C C . GLU A 1 83 ? -14.938 -3.355 19.225 1.00 93.31 83 GLU A C 1
ATOM 694 O O . GLU A 1 83 ? -14.371 -3.191 18.143 1.00 93.31 83 GLU A O 1
ATOM 699 N N . TYR A 1 84 ? -14.814 -2.483 20.229 1.00 92.56 84 TYR A N 1
ATOM 700 C CA . TYR A 1 84 ? -14.014 -1.266 20.123 1.00 92.56 84 TYR A CA 1
ATOM 701 C C . TYR A 1 84 ? -12.518 -1.558 19.930 1.00 92.56 84 TYR A C 1
ATOM 703 O O . TYR A 1 84 ? -11.878 -0.958 19.064 1.00 92.56 84 TYR A O 1
ATOM 711 N N . GLU A 1 85 ? -11.954 -2.503 20.686 1.00 91.38 85 GLU A N 1
ATOM 712 C CA . GLU A 1 85 ? -10.549 -2.902 20.534 1.00 91.38 85 GLU A CA 1
ATOM 713 C C . GLU A 1 85 ? -10.290 -3.611 19.198 1.00 91.38 85 GLU A C 1
ATOM 715 O O . GLU A 1 85 ? -9.293 -3.319 18.534 1.00 91.38 85 GLU A O 1
ATOM 720 N N . ALA A 1 86 ? -11.202 -4.481 18.753 1.00 91.62 86 ALA A N 1
ATOM 721 C CA . ALA A 1 86 ? -11.113 -5.120 17.441 1.00 91.62 86 ALA A CA 1
ATOM 722 C C . ALA A 1 86 ? -11.128 -4.078 16.314 1.00 91.62 86 ALA A C 1
ATOM 724 O O . ALA A 1 86 ? -10.284 -4.104 15.417 1.00 91.62 86 ALA A O 1
ATOM 725 N N . TRP A 1 87 ? -12.032 -3.103 16.403 1.00 89.62 87 TRP A N 1
ATOM 726 C CA . TRP A 1 87 ? -12.106 -2.001 15.451 1.00 89.62 87 TRP A CA 1
ATOM 727 C C . TRP A 1 87 ? -10.828 -1.146 15.454 1.00 89.62 87 TRP A C 1
ATOM 729 O O . TRP A 1 87 ? -10.314 -0.781 14.396 1.00 89.62 87 TRP A O 1
ATOM 739 N N . LYS A 1 88 ? -10.254 -0.867 16.628 1.00 89.44 88 LYS A N 1
ATOM 740 C CA . LYS A 1 88 ? -8.987 -0.131 16.760 1.00 89.44 88 LYS A CA 1
ATOM 741 C C . LYS A 1 88 ? -7.800 -0.901 16.174 1.00 89.44 88 LYS A C 1
ATOM 743 O O . LYS A 1 88 ? -6.903 -0.289 15.591 1.00 89.44 88 LYS A O 1
ATOM 748 N N . ALA A 1 89 ? -7.779 -2.225 16.317 1.00 89.75 89 ALA A N 1
ATOM 749 C CA . ALA A 1 89 ? -6.778 -3.081 15.689 1.00 89.75 89 ALA A CA 1
ATOM 750 C C . ALA A 1 89 ? -6.902 -3.050 14.158 1.00 89.75 89 ALA A C 1
ATOM 752 O O . ALA A 1 89 ? -5.898 -2.854 13.473 1.00 89.75 89 ALA A O 1
ATOM 753 N N . GLU A 1 90 ? -8.127 -3.130 13.630 1.00 89.12 90 GLU A N 1
ATOM 754 C CA . GLU A 1 90 ? -8.401 -3.008 12.194 1.00 89.12 90 GLU A CA 1
ATOM 755 C C . GLU A 1 90 ? -7.932 -1.651 11.636 1.00 89.12 90 GLU A C 1
ATOM 757 O O . GLU A 1 90 ? -7.314 -1.599 10.573 1.00 89.12 90 GLU A O 1
ATOM 762 N N . GLN A 1 91 ? -8.144 -0.549 12.370 1.00 86.75 91 GLN A N 1
ATOM 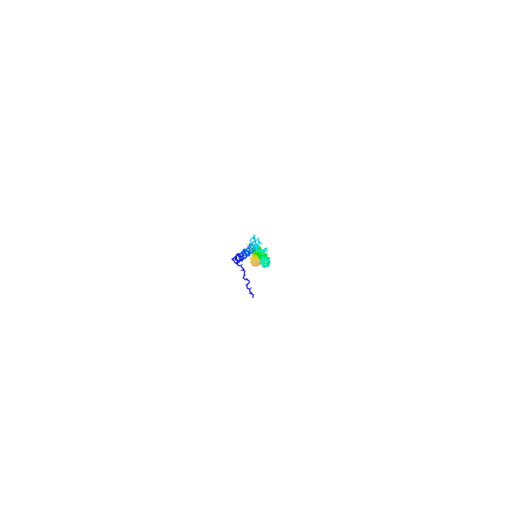763 C CA . GLN A 1 91 ? -7.631 0.774 11.981 1.00 86.75 91 GLN A CA 1
ATOM 764 C C . GLN A 1 91 ? -6.106 0.803 11.860 1.00 86.75 91 GLN A C 1
ATOM 766 O O . GLN A 1 91 ? -5.570 1.324 10.882 1.00 86.75 91 GLN A O 1
ATOM 771 N N . LYS A 1 92 ? -5.396 0.235 12.841 1.00 88.50 92 LYS A N 1
ATOM 772 C CA . LYS A 1 92 ? -3.927 0.177 12.818 1.00 88.50 92 LYS A CA 1
ATOM 773 C C . LYS A 1 92 ? -3.413 -0.663 11.657 1.00 88.50 92 LYS A C 1
ATOM 775 O O . LYS A 1 92 ? -2.459 -0.259 10.999 1.00 88.50 92 LYS A O 1
ATOM 780 N N . GLN A 1 93 ? -4.050 -1.803 11.402 1.00 88.62 93 GLN A N 1
ATOM 781 C CA . GLN A 1 93 ? -3.684 -2.666 10.288 1.00 88.62 93 GLN A CA 1
ATOM 782 C C . GLN A 1 93 ? -3.848 -1.932 8.952 1.00 88.62 93 GLN A C 1
ATOM 784 O O . GLN A 1 93 ? -2.907 -1.875 8.167 1.00 88.62 93 GLN A O 1
ATOM 789 N N . ARG A 1 94 ? -4.996 -1.280 8.732 1.00 86.31 94 ARG A N 1
ATOM 790 C CA . ARG A 1 94 ? -5.241 -0.505 7.507 1.00 86.31 94 ARG A CA 1
ATOM 791 C C . ARG A 1 94 ? -4.261 0.650 7.325 1.00 86.31 94 ARG A C 1
ATOM 793 O O . ARG A 1 94 ? -3.861 0.924 6.199 1.00 86.31 94 ARG A O 1
ATOM 800 N N . ALA A 1 95 ? -3.872 1.326 8.406 1.00 84.75 95 ALA A N 1
ATOM 801 C CA . ALA A 1 95 ? -2.854 2.373 8.345 1.00 84.75 95 ALA A CA 1
ATOM 802 C C . ALA A 1 95 ? -1.497 1.812 7.881 1.00 84.75 95 ALA A C 1
ATOM 804 O O . ALA A 1 95 ? -0.882 2.381 6.984 1.00 84.75 95 ALA A O 1
ATOM 805 N N . SER A 1 96 ? -1.084 0.659 8.419 1.00 87.56 96 SER A N 1
ATOM 806 C CA . SER A 1 96 ? 0.135 -0.041 7.991 1.00 87.56 96 SER A CA 1
ATOM 807 C C . SER A 1 96 ? 0.076 -0.453 6.517 1.00 87.56 96 SER A C 1
ATOM 809 O O . SER A 1 96 ? 1.020 -0.212 5.772 1.00 87.56 96 SER A O 1
ATOM 811 N N . GLU A 1 97 ? -1.046 -1.024 6.072 1.00 88.25 97 GLU A N 1
ATOM 812 C CA . GLU A 1 97 ? -1.255 -1.421 4.671 1.00 88.25 97 GLU A CA 1
ATOM 813 C C . GLU A 1 97 ? -1.211 -0.212 3.719 1.00 88.25 97 GLU A C 1
ATOM 815 O O . GLU A 1 97 ? -0.689 -0.301 2.609 1.00 88.25 97 GLU A O 1
ATOM 820 N N . LEU A 1 98 ? -1.736 0.942 4.141 1.00 87.25 98 LEU A N 1
ATOM 821 C CA . LEU A 1 98 ? -1.647 2.194 3.386 1.00 87.25 98 LEU A CA 1
ATOM 822 C C . LEU A 1 98 ? -0.202 2.684 3.260 1.00 87.25 98 LEU A C 1
ATOM 824 O O . LEU A 1 98 ? 0.216 3.039 2.158 1.00 87.25 98 LEU A O 1
ATOM 828 N N . GLU A 1 99 ? 0.570 2.671 4.348 1.00 87.56 99 GLU A N 1
ATOM 829 C CA . GLU A 1 99 ? 1.993 3.025 4.314 1.00 87.56 99 GLU A CA 1
ATOM 830 C C . GLU A 1 99 ? 2.783 2.086 3.390 1.00 87.56 99 GLU A C 1
ATOM 832 O O . GLU A 1 99 ? 3.574 2.539 2.560 1.00 87.56 99 GLU A O 1
ATOM 837 N N . GLU A 1 100 ? 2.539 0.779 3.463 1.00 92.00 100 GLU A N 1
ATOM 838 C CA . GLU A 1 100 ? 3.167 -0.197 2.569 1.00 92.00 100 GLU A CA 1
ATOM 839 C C . GLU A 1 100 ? 2.793 0.039 1.104 1.00 92.00 100 GLU A C 1
ATOM 841 O O . GLU A 1 100 ? 3.677 0.084 0.248 1.00 92.00 100 GLU A O 1
ATOM 846 N N . ASN A 1 101 ? 1.516 0.285 0.807 1.00 91.12 101 ASN A N 1
ATOM 847 C CA . ASN A 1 101 ? 1.068 0.604 -0.547 1.00 91.12 101 ASN A CA 1
ATOM 848 C C . ASN A 1 101 ? 1.711 1.887 -1.088 1.00 91.12 101 ASN A C 1
ATOM 850 O O . ASN A 1 101 ? 2.094 1.925 -2.257 1.00 91.12 101 ASN A O 1
ATOM 854 N N . THR A 1 102 ? 1.885 2.924 -0.259 1.00 90.56 102 THR A N 1
ATOM 855 C CA . THR A 1 102 ? 2.604 4.137 -0.690 1.00 90.56 102 THR A CA 1
ATOM 856 C C . THR A 1 102 ? 4.063 3.850 -1.038 1.00 90.56 102 THR A C 1
ATOM 858 O O . THR A 1 102 ? 4.534 4.300 -2.080 1.00 90.56 102 THR A O 1
ATOM 861 N N . ARG A 1 103 ? 4.754 3.023 -0.243 1.00 93.88 103 ARG A N 1
ATOM 862 C CA . ARG A 1 103 ? 6.137 2.606 -0.530 1.00 93.88 103 ARG A CA 1
ATOM 863 C C . ARG A 1 103 ? 6.226 1.772 -1.805 1.00 93.88 103 ARG A C 1
ATOM 865 O O . ARG A 1 103 ? 7.137 1.969 -2.604 1.00 93.88 103 ARG A O 1
ATOM 872 N N . LEU A 1 104 ? 5.285 0.850 -2.015 1.00 93.62 104 LEU A N 1
ATOM 873 C CA . LEU A 1 104 ? 5.222 0.041 -3.234 1.00 93.62 104 LEU A CA 1
ATOM 874 C C . LEU A 1 104 ? 4.998 0.910 -4.472 1.00 93.62 104 LEU A C 1
ATOM 876 O O . LEU A 1 104 ? 5.667 0.700 -5.480 1.00 93.62 104 LEU A O 1
ATOM 880 N N . TYR A 1 105 ? 4.125 1.914 -4.383 1.00 92.31 105 TYR A N 1
ATOM 881 C CA . TYR A 1 105 ? 3.911 2.867 -5.468 1.00 92.31 105 TYR A CA 1
ATOM 882 C C . TYR A 1 105 ? 5.187 3.660 -5.788 1.00 92.31 105 TYR A C 1
ATOM 884 O O . TYR A 1 105 ? 5.576 3.768 -6.949 1.00 92.31 105 TYR A O 1
ATOM 892 N N . GLU A 1 106 ? 5.892 4.169 -4.774 1.00 93.75 106 GLU A N 1
ATOM 893 C CA . GLU A 1 106 ? 7.176 4.855 -4.969 1.00 93.75 106 GLU A CA 1
ATOM 894 C C . GLU A 1 106 ? 8.202 3.950 -5.666 1.00 93.75 106 GLU A C 1
ATOM 896 O O . GLU A 1 106 ? 8.811 4.355 -6.660 1.00 93.75 106 GLU A O 1
ATOM 901 N N . LEU A 1 107 ? 8.344 2.701 -5.214 1.00 95.25 107 LEU A N 1
ATOM 902 C CA . LEU A 1 107 ? 9.226 1.716 -5.843 1.00 95.25 107 LEU A CA 1
ATOM 903 C C . LEU A 1 107 ? 8.826 1.422 -7.291 1.00 95.25 107 LEU A C 1
ATOM 905 O O . LEU A 1 107 ? 9.689 1.382 -8.167 1.00 95.25 107 LEU A O 1
ATOM 909 N N . GLU A 1 108 ? 7.534 1.267 -7.571 1.00 94.56 108 GLU A N 1
ATOM 910 C CA . GLU A 1 108 ? 7.042 1.053 -8.929 1.00 94.56 108 GLU A CA 1
ATOM 911 C C . GLU A 1 108 ? 7.403 2.234 -9.840 1.00 94.56 108 GLU A C 1
ATOM 913 O O . GLU A 1 108 ? 7.885 2.033 -10.956 1.00 94.56 108 GLU A O 1
ATOM 918 N N . THR A 1 109 ? 7.259 3.474 -9.361 1.00 94.00 109 THR A N 1
ATOM 919 C CA . THR A 1 109 ? 7.630 4.657 -10.153 1.00 94.00 109 THR A CA 1
ATOM 920 C C . THR A 1 109 ? 9.135 4.736 -10.424 1.00 94.00 109 THR A C 1
ATOM 922 O O . THR A 1 109 ? 9.538 5.125 -11.525 1.00 94.00 109 THR A O 1
ATOM 925 N N . LEU A 1 110 ? 9.974 4.325 -9.465 1.00 95.00 110 LEU A N 1
ATOM 926 C CA . LEU A 1 110 ? 11.425 4.232 -9.642 1.00 95.00 110 LEU A CA 1
ATOM 927 C C . LEU A 1 110 ? 11.783 3.180 -10.691 1.00 95.00 110 LEU A C 1
ATOM 929 O O . LEU A 1 110 ? 12.501 3.489 -11.640 1.00 95.00 110 LEU A O 1
ATOM 933 N N . ILE A 1 111 ? 11.207 1.984 -10.581 1.00 94.62 111 ILE A N 1
ATOM 934 C CA . ILE A 1 111 ? 11.404 0.895 -11.540 1.00 94.62 111 ILE A CA 1
ATOM 935 C C . ILE A 1 111 ? 10.981 1.336 -12.947 1.00 94.62 111 ILE A C 1
ATOM 937 O O . ILE A 1 111 ? 11.735 1.173 -13.906 1.00 94.62 111 ILE A O 1
ATOM 941 N N . GLN A 1 112 ? 9.811 1.963 -13.094 1.00 92.50 112 GLN A N 1
ATOM 942 C CA . GLN A 1 112 ? 9.354 2.479 -14.388 1.00 92.50 112 GLN A CA 1
ATOM 943 C C . GLN A 1 112 ? 10.318 3.525 -14.969 1.00 92.50 112 GLN A C 1
ATOM 945 O O . GLN A 1 112 ? 10.544 3.555 -16.182 1.00 92.50 112 GLN A O 1
ATOM 950 N N . ARG A 1 113 ? 10.901 4.386 -14.126 1.00 92.88 113 ARG A N 1
ATOM 951 C CA . ARG A 1 113 ? 11.899 5.374 -14.553 1.00 92.88 113 ARG A CA 1
ATOM 952 C C . ARG A 1 113 ? 13.193 4.707 -15.015 1.00 92.88 113 ARG A C 1
ATOM 954 O O . ARG A 1 113 ? 13.717 5.106 -16.055 1.00 92.88 113 ARG A O 1
ATOM 961 N N . GLU A 1 114 ? 13.687 3.713 -14.284 1.00 93.25 114 GLU A N 1
ATOM 962 C CA . GLU A 1 114 ? 14.889 2.957 -14.652 1.00 93.25 114 GLU A CA 1
ATOM 963 C C . GLU A 1 114 ? 14.701 2.203 -15.970 1.00 93.25 114 GLU A C 1
ATOM 965 O O . GLU A 1 114 ? 15.537 2.328 -16.864 1.00 93.25 114 GLU A O 1
ATOM 970 N N . TYR A 1 115 ? 13.567 1.521 -16.158 1.00 92.88 115 TYR A N 1
ATOM 971 C CA . TYR A 1 115 ? 13.249 0.855 -17.425 1.00 92.88 115 TYR A CA 1
ATOM 972 C C . TYR A 1 115 ? 13.206 1.828 -18.606 1.00 92.88 115 TYR A C 1
ATOM 974 O O . TYR A 1 115 ? 13.761 1.539 -19.667 1.00 92.88 115 TYR A O 1
ATOM 982 N N . ARG A 1 116 ? 12.588 3.006 -18.436 1.00 89.69 116 ARG A N 1
ATOM 983 C CA . ARG A 1 116 ? 12.578 4.043 -19.482 1.00 89.69 116 ARG A CA 1
ATOM 984 C C . ARG A 1 116 ? 13.985 4.536 -19.802 1.00 89.69 116 ARG A C 1
ATOM 986 O O . ARG A 1 116 ? 14.297 4.762 -20.967 1.00 89.69 116 ARG A O 1
ATOM 993 N N . TRP A 1 117 ? 14.823 4.714 -18.784 1.00 91.88 117 TRP A N 1
ATOM 994 C CA . TRP A 1 117 ? 16.204 5.143 -18.976 1.00 91.88 117 TRP A CA 1
ATOM 995 C C . TRP A 1 117 ? 17.027 4.096 -19.737 1.00 91.88 117 TRP A C 1
ATOM 997 O O . TRP A 1 117 ? 17.723 4.457 -20.685 1.00 91.88 117 TRP A O 1
ATOM 1007 N N . LEU A 1 118 ? 16.892 2.814 -19.382 1.00 89.50 118 LEU A N 1
ATOM 1008 C CA . LEU A 1 118 ? 17.546 1.706 -20.084 1.00 89.50 118 LEU A CA 1
ATOM 1009 C C . LEU A 1 118 ? 17.132 1.643 -21.558 1.00 89.50 118 LEU A C 1
ATOM 1011 O O . LEU A 1 118 ? 18.000 1.597 -22.423 1.00 89.50 118 LEU A O 1
ATOM 1015 N N . ALA A 1 119 ? 15.833 1.744 -21.853 1.00 88.75 119 ALA A N 1
ATOM 1016 C CA . ALA A 1 119 ? 15.340 1.741 -23.231 1.00 88.75 119 ALA A CA 1
ATOM 1017 C C . ALA A 1 119 ? 15.945 2.885 -24.067 1.00 88.75 119 ALA A C 1
ATOM 1019 O O . ALA A 1 119 ? 16.448 2.660 -25.164 1.00 88.75 119 ALA A O 1
ATOM 1020 N N . VAL A 1 120 ? 15.980 4.108 -23.521 1.00 89.50 120 VAL A N 1
ATOM 1021 C CA . VAL A 1 120 ? 16.600 5.261 -24.199 1.00 89.50 120 VAL A CA 1
ATOM 1022 C C . VAL A 1 120 ? 18.103 5.056 -24.397 1.00 89.50 120 VAL A C 1
ATOM 1024 O O . VAL A 1 120 ? 18.652 5.457 -25.423 1.00 89.50 120 VAL A O 1
ATOM 1027 N N . HIS A 1 121 ? 18.787 4.456 -23.424 1.00 88.69 121 HIS A N 1
ATOM 1028 C CA . HIS A 1 121 ? 20.212 4.166 -23.532 1.00 88.69 121 HIS A CA 1
ATOM 1029 C C . HIS A 1 121 ? 20.500 3.138 -24.639 1.00 88.69 121 HIS A C 1
ATOM 1031 O O . HIS A 1 121 ? 21.417 3.341 -25.441 1.00 88.69 121 HIS A O 1
ATOM 1037 N N . ASP A 1 122 ? 19.700 2.076 -24.728 1.00 88.31 122 ASP A N 1
ATOM 1038 C CA . ASP A 1 122 ? 19.815 1.060 -25.776 1.00 88.31 122 ASP A CA 1
ATOM 1039 C C . ASP A 1 122 ? 19.531 1.648 -27.166 1.00 88.31 122 ASP A C 1
ATOM 1041 O O . ASP A 1 122 ? 20.324 1.449 -28.093 1.00 88.31 122 ASP A O 1
ATOM 1045 N N . ASP A 1 123 ? 18.496 2.485 -27.292 1.00 90.44 123 ASP A N 1
ATOM 1046 C CA . ASP A 1 123 ? 18.186 3.219 -28.525 1.00 90.44 123 ASP A CA 1
ATOM 1047 C C . ASP A 1 123 ? 19.347 4.135 -28.954 1.00 90.44 123 ASP A C 1
ATOM 1049 O O . ASP A 1 123 ? 19.722 4.189 -30.131 1.00 90.44 123 ASP A O 1
ATOM 1053 N N . GLN A 1 124 ? 19.973 4.841 -28.005 1.00 88.56 124 GLN A N 1
ATOM 1054 C CA . GLN A 1 124 ? 21.148 5.673 -28.280 1.00 88.56 124 GLN A CA 1
ATOM 1055 C C . GLN A 1 124 ? 22.352 4.839 -28.730 1.00 88.56 124 GLN A C 1
ATOM 1057 O O . GLN A 1 124 ? 23.082 5.247 -29.640 1.00 88.56 124 GLN A O 1
ATOM 1062 N N . ALA A 1 125 ? 22.576 3.675 -28.118 1.00 88.81 125 ALA A N 1
ATOM 1063 C CA . ALA A 1 125 ? 23.652 2.771 -28.502 1.00 88.81 125 ALA A CA 1
ATOM 1064 C C . ALA A 1 125 ? 23.440 2.219 -29.921 1.00 88.81 125 ALA A C 1
ATOM 1066 O O . ALA A 1 125 ? 24.385 2.185 -30.717 1.00 88.81 125 ALA A O 1
ATOM 1067 N N . GLU A 1 126 ? 22.210 1.842 -30.278 1.00 92.81 126 GLU A N 1
ATOM 1068 C CA . GLU A 1 126 ? 21.866 1.452 -31.646 1.00 92.81 126 GLU A CA 1
ATOM 1069 C C . GLU A 1 126 ? 22.075 2.587 -32.647 1.00 92.81 126 GLU A C 1
ATOM 1071 O O . GLU A 1 126 ? 22.639 2.373 -33.725 1.00 92.81 126 GLU A O 1
ATOM 1076 N N . LEU A 1 127 ? 21.637 3.798 -32.303 1.00 90.44 127 LEU A N 1
ATOM 1077 C CA . LEU A 1 127 ? 21.750 4.957 -33.178 1.00 90.44 127 LEU A CA 1
ATOM 1078 C C . LEU A 1 127 ? 23.218 5.293 -33.468 1.00 90.44 127 LEU A C 1
ATOM 1080 O O . LEU A 1 127 ? 23.568 5.526 -34.626 1.00 90.44 127 LEU A O 1
ATOM 1084 N N . ARG A 1 128 ? 24.100 5.203 -32.463 1.00 92.56 128 ARG A N 1
ATOM 1085 C CA . ARG A 1 128 ? 25.556 5.350 -32.646 1.00 92.56 128 ARG A CA 1
ATOM 1086 C C . ARG A 1 128 ? 26.131 4.295 -33.592 1.00 92.56 128 ARG A C 1
ATOM 1088 O O . ARG A 1 128 ? 26.919 4.630 -34.475 1.00 92.56 128 ARG A O 1
ATOM 1095 N N . LYS A 1 129 ? 25.715 3.028 -33.463 1.00 93.56 129 LYS A N 1
ATOM 1096 C CA . LYS A 1 129 ? 26.141 1.961 -34.390 1.00 93.56 129 LYS A CA 1
ATOM 1097 C C . LYS A 1 129 ? 25.691 2.260 -35.822 1.00 93.56 129 LYS A C 1
ATOM 1099 O O . LYS A 1 129 ? 26.493 2.151 -36.746 1.00 93.56 129 LYS A O 1
ATOM 1104 N N . LYS A 1 130 ? 24.435 2.679 -36.010 1.00 91.94 130 LYS A N 1
ATOM 1105 C CA . LYS A 1 130 ? 23.881 3.036 -37.328 1.00 91.94 130 LYS A CA 1
ATOM 1106 C C . LYS A 1 130 ? 24.622 4.230 -37.946 1.00 91.94 130 LYS A C 1
ATOM 1108 O O . LYS A 1 130 ? 24.943 4.185 -39.130 1.00 91.94 130 LYS A O 1
ATOM 1113 N N . GLN A 1 131 ? 24.959 5.252 -37.157 1.00 91.94 131 GLN A N 1
ATOM 1114 C CA . GLN A 1 131 ? 25.751 6.401 -37.617 1.00 91.94 131 GLN A CA 1
ATOM 1115 C C . GLN A 1 131 ? 27.145 5.987 -38.105 1.00 91.94 131 GLN A C 1
ATOM 1117 O O . GLN A 1 131 ? 27.515 6.331 -39.225 1.00 91.94 131 GLN A O 1
ATOM 1122 N N . ALA A 1 132 ? 27.869 5.171 -37.334 1.00 91.69 132 ALA A N 1
ATOM 1123 C CA . ALA A 1 132 ? 29.190 4.682 -37.732 1.00 91.69 132 ALA A CA 1
ATOM 1124 C C . ALA A 1 132 ? 29.146 3.847 -39.027 1.00 91.69 132 ALA A C 1
ATOM 1126 O O . ALA A 1 132 ? 30.043 3.928 -39.866 1.00 91.69 132 ALA A O 1
ATOM 1127 N N . VAL A 1 133 ? 28.087 3.052 -39.225 1.00 94.00 133 VAL A N 1
ATOM 1128 C CA . VAL A 1 133 ? 27.879 2.311 -40.480 1.00 94.00 133 VAL A CA 1
ATOM 1129 C C . VAL A 1 133 ? 27.631 3.269 -41.648 1.00 94.00 133 VAL A C 1
ATOM 1131 O O . VAL A 1 133 ? 28.219 3.091 -42.712 1.00 94.00 133 VAL A O 1
ATOM 1134 N N . LEU A 1 134 ? 26.807 4.305 -41.464 1.00 93.12 134 LEU A N 1
ATOM 1135 C CA . LEU A 1 134 ? 26.540 5.300 -42.507 1.00 93.12 134 LEU A CA 1
ATOM 1136 C C . LEU A 1 134 ? 27.798 6.076 -42.914 1.00 93.12 134 LEU A C 1
ATOM 1138 O O . LEU A 1 134 ? 27.982 6.344 -44.101 1.00 93.12 134 LEU A O 1
ATOM 1142 N N . GLU A 1 135 ? 28.665 6.418 -41.963 1.00 93.50 135 GLU A N 1
ATOM 1143 C CA . GLU A 1 135 ? 29.952 7.064 -42.242 1.00 93.50 135 GLU A CA 1
ATOM 1144 C C . GLU A 1 135 ? 30.856 6.167 -43.087 1.00 93.50 135 GLU A C 1
ATOM 1146 O O . GLU A 1 135 ? 31.315 6.598 -44.146 1.00 93.50 135 GLU A O 1
ATOM 1151 N N . LYS A 1 136 ? 31.005 4.892 -42.706 1.00 94.62 136 LYS A N 1
ATOM 1152 C CA . LYS A 1 136 ? 31.776 3.916 -43.491 1.00 94.62 136 LYS A CA 1
ATOM 1153 C C . LYS A 1 136 ? 31.225 3.738 -44.902 1.00 94.62 136 LYS A C 1
ATOM 1155 O O . LYS A 1 136 ? 31.994 3.680 -45.853 1.00 94.62 136 LYS A O 1
ATOM 1160 N N . VAL A 1 137 ? 29.903 3.681 -45.064 1.00 94.12 137 VAL A N 1
ATOM 1161 C CA . VAL A 1 137 ? 29.275 3.573 -46.392 1.00 94.12 137 VAL A CA 1
ATOM 1162 C C . VAL A 1 137 ? 29.533 4.828 -47.233 1.00 94.12 137 VAL A C 1
ATOM 1164 O O . VAL A 1 137 ? 29.775 4.721 -48.434 1.00 94.12 137 VAL A O 1
ATOM 1167 N N . ARG A 1 138 ? 29.499 6.025 -46.634 1.00 93.94 138 ARG A N 1
ATOM 1168 C CA . ARG A 1 138 ? 29.827 7.278 -47.338 1.00 93.94 138 ARG A CA 1
ATOM 1169 C C . ARG A 1 138 ? 31.287 7.311 -47.779 1.00 93.94 138 ARG A C 1
ATOM 1171 O O . ARG A 1 138 ? 31.561 7.707 -48.907 1.00 93.94 138 ARG A O 1
ATOM 1178 N N . GLU A 1 139 ? 32.199 6.882 -46.916 1.00 94.62 139 GLU A N 1
ATOM 1179 C CA . GLU A 1 139 ? 33.625 6.795 -47.229 1.00 94.62 139 GLU A CA 1
ATOM 1180 C C . GLU A 1 139 ? 33.898 5.762 -48.329 1.00 94.62 139 GLU A C 1
ATOM 1182 O O . GLU A 1 139 ? 34.573 6.071 -49.306 1.00 94.62 139 GLU A O 1
ATOM 1187 N N . GLN A 1 140 ? 33.275 4.583 -48.254 1.00 93.31 140 GLN A N 1
ATOM 1188 C CA . GLN A 1 140 ? 33.351 3.569 -49.310 1.00 93.31 140 GLN A CA 1
ATOM 1189 C C . GLN A 1 140 ? 32.859 4.093 -50.661 1.00 93.31 140 GLN A C 1
ATOM 1191 O O . GLN A 1 140 ? 33.490 3.818 -51.677 1.00 93.31 140 GLN A O 1
ATOM 1196 N N . LYS A 1 141 ? 31.765 4.867 -50.691 1.00 94.12 141 LYS A N 1
ATOM 1197 C CA . LYS A 1 141 ? 31.283 5.491 -51.932 1.00 94.12 141 LYS A CA 1
ATOM 1198 C C . LYS A 1 141 ? 32.295 6.476 -52.510 1.00 94.12 141 LYS A C 1
ATOM 1200 O O . LYS A 1 141 ? 32.554 6.411 -53.705 1.00 94.12 141 LYS A O 1
ATOM 1205 N N . ARG A 1 142 ? 32.905 7.327 -51.677 1.00 95.44 142 ARG A N 1
ATOM 1206 C CA . ARG A 1 142 ? 33.966 8.248 -52.124 1.00 95.44 142 ARG A CA 1
ATOM 1207 C C . ARG A 1 142 ? 35.155 7.492 -52.712 1.00 95.44 142 ARG A C 1
ATOM 1209 O O . ARG A 1 142 ? 35.560 7.783 -53.828 1.00 95.44 142 ARG A O 1
ATOM 1216 N N . LEU A 1 143 ? 35.646 6.468 -52.013 1.00 94.88 143 LEU A N 1
ATOM 1217 C CA . LEU A 1 143 ? 36.748 5.631 -52.500 1.00 94.88 143 LEU A CA 1
ATOM 1218 C C . LEU A 1 143 ? 36.389 4.897 -53.799 1.00 94.88 143 LEU A C 1
ATOM 1220 O O . LEU A 1 143 ? 37.234 4.728 -54.673 1.00 94.88 143 LEU A O 1
ATOM 1224 N N . GLN A 1 144 ? 35.136 4.463 -53.953 1.00 95.44 144 GLN A N 1
ATOM 1225 C CA . GLN A 1 144 ? 34.662 3.840 -55.186 1.00 95.44 144 GLN A CA 1
ATOM 1226 C C . GLN A 1 144 ? 34.613 4.842 -56.349 1.00 95.44 144 GLN A C 1
ATOM 1228 O O . GLN A 1 144 ? 34.984 4.486 -57.467 1.00 95.44 144 GLN A O 1
ATOM 1233 N N . GLU A 1 145 ? 34.173 6.075 -56.102 1.00 94.88 145 GLU A N 1
ATOM 1234 C CA . GLU A 1 145 ? 34.191 7.159 -57.089 1.00 94.88 145 GLU A CA 1
ATOM 1235 C C . GLU A 1 145 ? 35.631 7.499 -57.504 1.00 94.88 145 GLU A C 1
ATOM 1237 O O . GLU A 1 145 ? 35.920 7.526 -58.699 1.00 94.88 145 GLU A O 1
ATOM 1242 N N . GLU A 1 146 ? 36.550 7.645 -56.545 1.00 95.31 146 GLU A N 1
ATOM 1243 C CA . GLU A 1 146 ? 37.983 7.868 -56.796 1.00 95.31 146 GLU A CA 1
ATOM 1244 C C . GLU A 1 146 ? 38.628 6.710 -57.574 1.00 95.31 146 GLU A C 1
ATOM 1246 O O . GLU A 1 146 ? 39.393 6.919 -58.515 1.00 95.31 146 GLU A O 1
ATOM 1251 N N . ALA A 1 147 ? 38.291 5.462 -57.245 1.00 94.38 147 ALA A N 1
ATOM 1252 C CA . ALA A 1 147 ? 38.781 4.307 -57.991 1.00 94.38 147 ALA A CA 1
ATOM 1253 C C . ALA A 1 147 ? 38.288 4.322 -59.449 1.00 94.38 147 ALA A C 1
ATOM 1255 O O . ALA A 1 147 ? 39.041 3.989 -60.367 1.00 94.38 147 ALA A O 1
ATOM 1256 N N . GLN A 1 148 ? 37.038 4.735 -59.686 1.00 94.94 148 GLN A N 1
ATOM 1257 C CA . GLN A 1 148 ? 36.494 4.865 -61.038 1.00 94.94 148 GLN A CA 1
ATOM 1258 C C . GLN A 1 148 ? 37.144 6.008 -61.823 1.00 94.94 148 GLN A C 1
ATOM 1260 O O . GLN A 1 148 ? 37.390 5.840 -63.022 1.00 94.94 148 GLN A O 1
ATOM 1265 N N . THR A 1 149 ? 37.427 7.155 -61.196 1.00 94.69 149 THR A N 1
ATOM 1266 C CA . THR A 1 149 ? 38.127 8.262 -61.867 1.00 94.69 149 THR A CA 1
ATOM 1267 C C . THR A 1 149 ? 39.550 7.857 -62.231 1.00 94.69 149 THR A C 1
ATOM 1269 O O . THR A 1 149 ? 39.912 7.953 -63.404 1.00 94.69 149 THR A O 1
ATOM 1272 N N . LEU A 1 150 ? 40.301 7.273 -61.293 1.00 94.56 150 LEU A N 1
ATOM 1273 C CA . LEU A 1 150 ? 41.653 6.764 -61.540 1.00 94.56 150 LEU A CA 1
ATOM 1274 C C . LEU A 1 150 ? 41.678 5.701 -62.645 1.00 94.56 150 LEU A C 1
ATOM 1276 O O . LEU A 1 150 ? 42.566 5.707 -63.495 1.00 94.56 150 LEU A O 1
ATOM 1280 N N . GLN A 1 151 ? 40.681 4.811 -62.701 1.00 93.94 151 GLN A N 1
ATOM 1281 C CA . GLN A 1 151 ? 40.587 3.815 -63.772 1.00 93.94 151 GLN A CA 1
ATOM 1282 C C . GLN A 1 151 ? 40.365 4.460 -65.152 1.00 93.94 151 GLN A C 1
ATOM 1284 O O . GLN A 1 151 ? 40.896 3.976 -66.155 1.00 93.94 151 GLN A O 1
ATOM 1289 N N . ARG A 1 152 ? 39.577 5.541 -65.233 1.00 93.75 152 ARG A N 1
ATOM 1290 C CA . ARG A 1 152 ? 39.372 6.293 -66.485 1.00 93.75 152 ARG A CA 1
ATOM 1291 C C . ARG A 1 152 ? 40.647 7.016 -66.907 1.00 93.75 152 ARG A C 1
ATOM 1293 O O . ARG A 1 152 ? 41.022 6.927 -68.074 1.00 93.75 152 ARG A O 1
ATOM 1300 N N . GLU A 1 153 ? 41.328 7.663 -65.968 1.00 94.38 153 GLU A N 1
ATOM 1301 C CA . GLU A 1 153 ? 42.607 8.337 -66.211 1.00 94.38 153 GLU A CA 1
ATOM 1302 C C . GLU A 1 153 ? 43.684 7.354 -66.672 1.00 94.38 153 GLU A C 1
ATOM 1304 O O . GLU A 1 153 ? 44.362 7.600 -67.667 1.00 94.38 153 GLU A O 1
ATOM 1309 N N . GLN A 1 154 ? 43.789 6.189 -66.027 1.00 94.31 154 GLN A N 1
ATOM 1310 C CA . GLN A 1 154 ? 44.728 5.145 -66.429 1.00 94.31 154 GLN A CA 1
ATOM 1311 C C . GLN A 1 154 ? 44.470 4.669 -67.865 1.00 94.31 154 GLN A C 1
ATOM 1313 O O . GLN A 1 154 ? 45.417 4.518 -68.637 1.00 94.31 154 GLN A O 1
ATOM 1318 N N . LYS A 1 155 ? 43.202 4.456 -68.248 1.00 93.62 155 LYS A N 1
ATOM 1319 C CA . LYS A 1 155 ? 42.838 4.085 -69.626 1.00 93.62 155 LYS A CA 1
ATOM 1320 C C . LYS A 1 155 ? 43.213 5.179 -70.627 1.00 93.62 155 LYS A C 1
ATOM 1322 O O . LYS A 1 155 ? 43.759 4.861 -71.680 1.00 93.62 155 LYS A O 1
ATOM 1327 N N . ALA A 1 156 ? 42.970 6.446 -70.292 1.00 92.62 156 ALA A N 1
ATOM 1328 C CA . ALA A 1 156 ? 43.347 7.574 -71.140 1.00 92.62 156 ALA A CA 1
ATOM 1329 C C . ALA A 1 156 ? 44.874 7.674 -71.315 1.00 92.62 156 ALA A C 1
ATOM 1331 O O . ALA A 1 156 ? 45.361 7.817 -72.434 1.00 92.62 156 ALA A O 1
ATOM 1332 N N . LEU A 1 157 ? 45.644 7.510 -70.235 1.00 93.00 157 LEU A N 1
ATOM 1333 C CA . LEU A 1 157 ? 47.110 7.497 -70.288 1.00 93.00 157 LEU A CA 1
ATOM 1334 C C . LEU A 1 157 ? 47.651 6.314 -71.102 1.00 93.00 157 LEU A C 1
ATOM 1336 O O . LEU A 1 157 ? 48.610 6.473 -71.854 1.00 93.00 157 LEU A O 1
ATOM 1340 N N . GLN A 1 158 ? 47.038 5.131 -70.999 1.00 93.88 158 GLN A N 1
ATOM 1341 C CA . GLN A 1 158 ? 47.407 3.977 -71.827 1.00 93.88 158 GLN A CA 1
ATOM 1342 C C . GLN A 1 158 ? 47.161 4.236 -73.318 1.00 93.88 158 GLN A C 1
ATOM 1344 O O . GLN A 1 158 ? 48.012 3.888 -74.138 1.00 93.88 158 GLN A O 1
ATOM 1349 N N . GLN A 1 159 ? 46.043 4.880 -73.666 1.00 92.31 159 GLN A N 1
ATOM 1350 C CA . GLN A 1 159 ? 45.755 5.293 -75.043 1.00 92.31 159 GLN A CA 1
ATOM 1351 C C . GLN A 1 159 ? 46.801 6.295 -75.545 1.00 92.31 159 GLN A C 1
ATOM 1353 O O . GLN A 1 159 ? 47.433 6.049 -76.571 1.00 92.31 159 GLN A O 1
ATOM 1358 N N . GLN A 1 160 ? 47.095 7.344 -74.775 1.00 93.31 160 GLN A N 1
ATOM 1359 C CA . GLN A 1 160 ? 48.138 8.315 -75.126 1.00 93.31 160 GLN A CA 1
ATOM 1360 C C . GLN A 1 160 ? 49.516 7.658 -75.300 1.00 93.31 160 GLN A C 1
ATOM 1362 O O . GLN A 1 160 ? 50.238 7.961 -76.248 1.00 93.31 160 GLN A O 1
ATOM 1367 N N . LEU A 1 161 ? 49.885 6.714 -74.427 1.00 92.50 161 LEU A N 1
ATOM 1368 C CA . LEU A 1 161 ? 51.129 5.953 -74.565 1.00 92.50 161 LEU A CA 1
ATOM 1369 C C . LEU A 1 161 ? 51.156 5.113 -75.847 1.00 92.50 161 LEU A C 1
ATOM 1371 O O . LEU A 1 161 ? 52.213 5.008 -76.472 1.00 92.50 161 LEU A O 1
ATOM 1375 N N . SER A 1 162 ? 50.029 4.515 -76.241 1.00 91.38 162 SER A N 1
ATOM 1376 C CA . SER A 1 162 ? 49.941 3.761 -77.496 1.00 91.38 162 SER A CA 1
ATOM 1377 C C . SER A 1 162 ? 50.124 4.665 -78.717 1.00 91.38 162 SER A C 1
ATOM 1379 O O . SER A 1 162 ? 50.966 4.363 -79.559 1.00 91.38 162 SER A O 1
ATOM 1381 N N . GLU A 1 163 ? 49.478 5.834 -78.743 1.00 92.44 163 GLU A N 1
ATOM 1382 C CA . GLU A 1 163 ? 49.632 6.825 -79.817 1.00 92.44 163 GLU A CA 1
ATOM 1383 C C . GLU A 1 163 ? 51.075 7.338 -79.927 1.00 92.44 163 GLU A C 1
ATOM 1385 O O . GLU A 1 163 ? 51.619 7.492 -81.021 1.00 92.44 163 GLU A O 1
ATOM 1390 N N . VAL A 1 164 ? 51.733 7.598 -78.792 1.00 92.25 164 VAL A N 1
ATOM 1391 C CA . VAL A 1 164 ? 53.138 8.032 -78.773 1.00 92.25 164 VAL A CA 1
ATOM 1392 C C . VAL A 1 164 ? 54.062 6.926 -79.287 1.00 92.25 164 VAL A C 1
ATOM 1394 O O . VAL A 1 164 ? 55.001 7.214 -80.029 1.00 92.25 164 VAL A O 1
ATOM 1397 N N . ARG A 1 165 ? 53.803 5.659 -78.939 1.00 89.44 165 ARG A N 1
ATOM 1398 C CA . ARG A 1 165 ? 54.570 4.514 -79.458 1.00 89.44 165 ARG A CA 1
ATOM 1399 C C . ARG A 1 165 ? 54.401 4.346 -80.962 1.00 89.44 165 ARG A C 1
ATOM 1401 O O . ARG A 1 165 ? 55.399 4.103 -81.636 1.00 89.44 165 ARG A O 1
ATOM 1408 N N . GLU A 1 166 ? 53.189 4.511 -81.485 1.00 89.56 166 GLU A N 1
ATOM 1409 C CA . GLU A 1 166 ? 52.946 4.496 -82.930 1.00 89.56 166 GLU A CA 1
ATOM 1410 C C . GLU A 1 166 ? 53.724 5.611 -83.628 1.00 89.56 166 GLU A C 1
ATOM 1412 O O . GLU A 1 166 ? 54.492 5.330 -84.546 1.00 89.56 166 GLU A O 1
ATOM 1417 N N . LYS A 1 167 ? 53.637 6.851 -83.126 1.00 89.88 167 LYS A N 1
ATOM 1418 C CA . LYS A 1 167 ? 54.403 7.994 -83.657 1.00 89.88 167 LYS A CA 1
ATOM 1419 C C . LYS A 1 167 ? 55.919 7.788 -83.588 1.00 89.88 167 LYS A C 1
ATOM 1421 O O . LYS A 1 167 ? 56.652 8.246 -84.463 1.00 89.88 167 LYS A O 1
ATOM 1426 N N . LEU A 1 168 ? 56.421 7.128 -82.544 1.00 86.69 168 LEU A N 1
ATOM 1427 C CA . LEU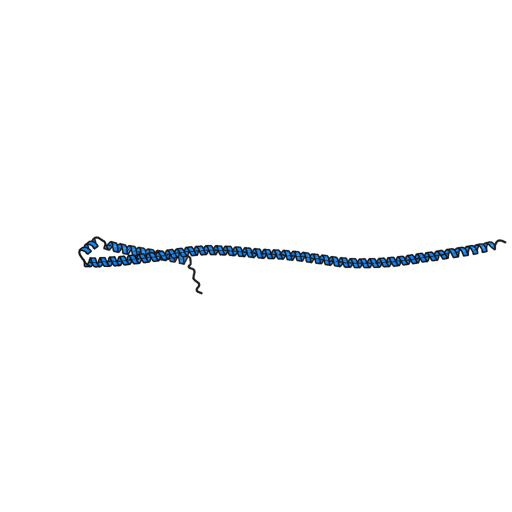 A 1 168 ? 57.833 6.743 -82.443 1.00 86.69 168 LEU A CA 1
ATOM 1428 C C . LEU A 1 168 ? 58.199 5.673 -83.478 1.00 86.69 168 LEU A C 1
ATOM 1430 O O . LEU A 1 168 ? 59.274 5.752 -84.068 1.00 86.69 168 LEU A O 1
ATOM 1434 N N . GLY A 1 169 ? 57.320 4.698 -83.714 1.00 87.44 169 GLY A N 1
ATOM 1435 C CA . GLY A 1 169 ? 57.486 3.677 -84.747 1.00 87.44 169 GLY A CA 1
ATOM 1436 C C . GLY A 1 169 ? 57.538 4.276 -86.152 1.00 87.44 169 GLY A C 1
ATOM 1437 O O . GLY A 1 169 ? 58.473 3.990 -86.896 1.00 87.44 169 GLY A O 1
ATOM 1438 N N . THR A 1 170 ? 56.607 5.173 -86.485 1.00 85.44 170 THR A N 1
ATOM 1439 C CA . THR A 1 170 ? 56.602 5.869 -87.781 1.00 85.44 170 THR A CA 1
ATOM 1440 C C . THR A 1 170 ? 57.827 6.763 -87.950 1.00 85.44 170 THR A C 1
ATOM 1442 O O . THR A 1 170 ? 58.412 6.785 -89.026 1.00 85.44 170 THR A O 1
ATOM 1445 N N . ASN A 1 171 ? 58.270 7.455 -86.894 1.00 84.75 171 ASN A N 1
ATOM 1446 C CA . ASN A 1 171 ? 59.508 8.241 -86.935 1.00 84.75 171 ASN A CA 1
ATOM 1447 C C . ASN A 1 171 ? 60.746 7.366 -87.155 1.00 84.75 171 ASN A C 1
ATOM 1449 O O . ASN A 1 171 ? 61.641 7.759 -87.896 1.00 84.75 171 ASN A O 1
ATOM 1453 N N . ARG A 1 172 ? 60.814 6.181 -86.531 1.00 82.12 172 ARG A N 1
ATOM 1454 C CA . ARG A 1 172 ? 61.903 5.225 -86.790 1.00 82.12 172 ARG A CA 1
ATOM 1455 C C . ARG A 1 172 ? 61.909 4.783 -88.249 1.00 82.12 172 ARG A C 1
ATOM 1457 O O . ARG A 1 172 ? 62.941 4.902 -88.885 1.00 82.12 172 ARG A O 1
ATOM 1464 N N . GLN A 1 173 ? 60.756 4.394 -88.793 1.00 80.44 173 GLN A N 1
ATOM 1465 C CA . GLN A 1 173 ? 60.632 4.018 -90.207 1.00 80.44 173 GLN A CA 1
ATOM 1466 C C . GLN A 1 173 ? 61.027 5.158 -91.155 1.00 80.44 173 GLN A C 1
ATOM 1468 O O . GLN A 1 173 ? 61.710 4.925 -92.145 1.00 80.44 173 GLN A O 1
ATOM 1473 N N . GLN A 1 174 ? 60.621 6.394 -90.851 1.00 80.31 174 GLN A N 1
ATOM 1474 C CA . GLN A 1 174 ? 61.021 7.570 -91.627 1.00 80.31 174 GLN A CA 1
ATOM 1475 C C . GLN A 1 174 ? 62.528 7.822 -91.550 1.00 80.31 174 GLN A C 1
ATOM 1477 O O . GLN A 1 174 ? 63.130 8.178 -92.559 1.00 80.31 174 GLN A O 1
ATOM 1482 N N . ARG A 1 175 ? 63.144 7.627 -90.378 1.00 77.62 175 ARG A N 1
ATOM 1483 C CA . ARG A 1 175 ? 64.596 7.742 -90.219 1.00 77.62 175 ARG A CA 1
ATOM 1484 C C . ARG A 1 175 ? 65.330 6.665 -91.011 1.00 77.62 175 ARG A C 1
ATOM 1486 O O . ARG A 1 175 ? 66.245 7.008 -91.742 1.00 77.62 175 ARG A O 1
ATOM 1493 N N . ASP A 1 176 ? 64.893 5.414 -90.914 1.00 77.44 176 ASP A N 1
ATOM 1494 C CA . ASP A 1 176 ? 65.492 4.299 -91.653 1.00 77.44 176 ASP A CA 1
ATOM 1495 C C . ASP A 1 176 ? 65.377 4.531 -93.174 1.00 77.44 176 ASP A C 1
ATOM 1497 O O . ASP A 1 176 ? 66.357 4.389 -93.897 1.00 77.44 176 ASP A O 1
ATOM 1501 N N . ALA A 1 177 ? 64.228 5.021 -93.660 1.00 75.50 177 ALA A N 1
ATOM 1502 C CA . ALA A 1 177 ? 64.049 5.394 -95.067 1.00 75.50 177 ALA A CA 1
ATOM 1503 C C . ALA A 1 177 ? 64.959 6.559 -95.513 1.00 75.50 177 ALA A C 1
ATOM 1505 O O . ALA A 1 177 ? 65.433 6.581 -96.652 1.00 75.50 177 ALA A O 1
ATOM 1506 N N . LEU A 1 178 ? 65.208 7.540 -94.637 1.00 73.94 178 LEU A N 1
ATOM 1507 C CA . LEU A 1 178 ? 66.161 8.622 -94.901 1.00 73.94 178 LEU A CA 1
ATOM 1508 C C . LEU A 1 178 ? 67.605 8.105 -94.926 1.00 73.94 178 LEU A C 1
ATOM 1510 O O . LEU A 1 178 ? 68.349 8.463 -95.841 1.00 73.94 178 LEU A O 1
ATOM 1514 N N . ASP A 1 179 ? 67.988 7.247 -93.980 1.00 72.12 179 ASP A N 1
ATOM 1515 C CA . ASP A 1 179 ? 69.317 6.628 -93.913 1.00 72.12 179 ASP A CA 1
ATOM 1516 C C . ASP A 1 179 ? 69.587 5.755 -95.161 1.00 72.12 179 ASP A C 1
ATOM 1518 O O . ASP A 1 179 ? 70.650 5.876 -95.781 1.00 72.12 179 ASP A O 1
ATOM 1522 N N . ASP A 1 180 ? 68.599 4.979 -95.623 1.00 65.06 180 ASP A N 1
ATOM 1523 C CA . ASP A 1 180 ? 68.665 4.220 -96.881 1.00 65.06 180 ASP A CA 1
ATOM 1524 C C . ASP A 1 180 ? 68.840 5.147 -98.099 1.00 65.06 180 ASP A C 1
ATOM 1526 O O . ASP A 1 180 ? 69.683 4.894 -98.966 1.00 65.06 180 ASP A O 1
ATOM 1530 N N . SER A 1 181 ? 68.123 6.280 -98.138 1.00 59.88 181 SER A N 1
ATOM 1531 C CA . SER A 1 181 ? 68.253 7.272 -99.218 1.00 59.88 181 SER A CA 1
ATOM 1532 C C . SER A 1 181 ? 69.649 7.920 -99.270 1.00 59.88 181 SER A C 1
ATOM 1534 O O . SER A 1 181 ? 70.198 8.176 -100.353 1.00 59.88 181 SER A O 1
ATOM 1536 N N . HIS A 1 182 ? 70.268 8.127 -98.103 1.00 57.19 182 HIS A N 1
ATOM 1537 C CA . HIS A 1 182 ? 71.623 8.657 -97.969 1.00 57.19 182 HIS A CA 1
ATOM 1538 C C . HIS A 1 182 ? 72.693 7.639 -98.387 1.00 57.19 182 HIS A C 1
ATOM 1540 O O . HIS A 1 182 ? 73.724 8.033 -98.939 1.00 57.19 182 HIS A O 1
ATOM 1546 N N . HIS A 1 183 ? 72.451 6.338 -98.208 1.00 53.16 183 HIS A N 1
ATOM 1547 C CA . HIS A 1 183 ? 73.331 5.295 -98.736 1.00 53.16 183 HIS A CA 1
ATOM 1548 C C . HIS A 1 183 ? 73.258 5.185 -100.2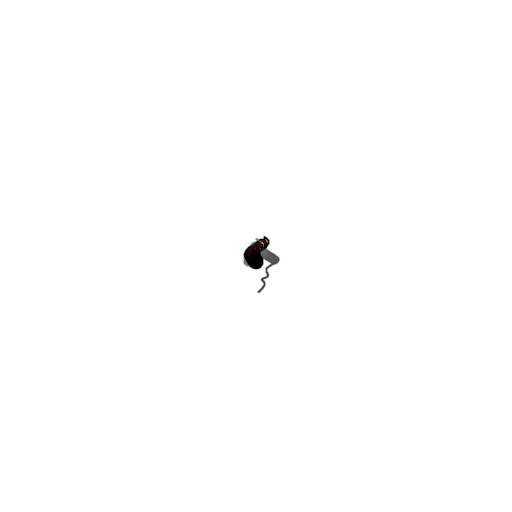64 1.00 53.16 183 HIS A C 1
ATOM 1550 O O . HIS A 1 183 ? 74.305 5.107 -100.912 1.00 53.16 183 HIS A O 1
ATOM 1556 N N . THR A 1 184 ? 72.065 5.285 -100.861 1.00 51.91 184 THR A N 1
ATOM 1557 C CA . THR A 1 184 ? 71.914 5.300 -102.330 1.00 51.91 184 THR A CA 1
ATOM 1558 C C . THR A 1 184 ? 72.526 6.533 -102.995 1.00 51.91 184 THR A C 1
ATOM 1560 O O . THR A 1 184 ? 73.137 6.424 -104.056 1.00 51.91 184 THR A O 1
ATOM 1563 N N . THR A 1 185 ? 72.436 7.711 -102.373 1.00 53.59 185 THR A N 1
ATOM 1564 C CA . THR A 1 185 ? 73.029 8.937 -102.941 1.00 53.59 185 THR A CA 1
ATOM 1565 C C . THR A 1 185 ? 74.557 8.967 -102.842 1.00 53.59 185 THR A C 1
ATOM 1567 O O . THR A 1 185 ? 75.206 9.558 -103.704 1.00 53.59 185 THR A O 1
ATOM 1570 N N . ARG A 1 186 ? 75.165 8.285 -101.859 1.00 48.81 186 ARG A N 1
ATOM 1571 C CA . ARG A 1 186 ? 76.632 8.202 -101.732 1.00 48.81 186 ARG A CA 1
ATOM 1572 C C . ARG A 1 186 ? 77.288 7.290 -102.769 1.00 48.81 186 ARG A C 1
ATOM 1574 O O . ARG A 1 186 ? 78.381 7.616 -103.216 1.00 48.81 186 ARG A O 1
ATOM 1581 N N . PHE A 1 187 ? 76.631 6.195 -103.159 1.00 48.81 187 PHE A N 1
ATOM 1582 C CA . PHE A 1 187 ? 77.136 5.292 -104.203 1.00 48.81 187 PHE A CA 1
ATOM 1583 C C . PHE A 1 187 ? 77.065 5.920 -105.602 1.00 48.81 187 PHE A C 1
ATOM 1585 O O . PHE A 1 187 ? 77.998 5.781 -106.384 1.00 48.81 187 PHE A O 1
ATOM 1592 N N . HIS A 1 188 ? 76.013 6.686 -105.907 1.00 49.28 188 HIS A N 1
ATOM 1593 C CA . HIS A 1 188 ? 75.908 7.341 -107.215 1.00 49.28 188 HIS A CA 1
ATOM 1594 C C . HIS A 1 188 ? 76.874 8.521 -107.406 1.00 49.28 188 HIS A C 1
ATOM 1596 O O . HIS A 1 188 ? 77.272 8.789 -108.535 1.00 49.28 188 HIS A O 1
ATOM 1602 N N . ALA A 1 189 ? 77.303 9.199 -106.335 1.00 50.47 189 ALA A N 1
ATOM 1603 C CA . ALA A 1 189 ? 78.236 10.326 -106.440 1.00 50.47 189 ALA A CA 1
ATOM 1604 C C . ALA A 1 189 ? 79.692 9.904 -106.730 1.00 50.47 189 ALA A C 1
ATOM 1606 O O . ALA A 1 189 ? 80.445 10.672 -107.331 1.00 50.47 189 ALA A O 1
ATOM 1607 N N . THR A 1 190 ? 80.101 8.697 -106.326 1.00 52.59 190 THR A N 1
ATOM 1608 C CA . THR A 1 190 ? 81.456 8.179 -106.587 1.00 52.59 190 THR A CA 1
ATOM 1609 C C . THR A 1 190 ? 81.631 7.642 -108.009 1.00 52.59 190 THR A C 1
ATOM 1611 O O . THR A 1 190 ? 82.722 7.758 -108.571 1.00 52.59 190 THR A O 1
ATOM 1614 N N . ASP A 1 191 ? 80.560 7.134 -108.623 1.00 50.59 191 ASP A N 1
ATOM 1615 C CA . ASP A 1 191 ? 80.610 6.587 -109.985 1.00 50.59 191 ASP A CA 1
ATOM 1616 C C . ASP A 1 191 ? 80.593 7.689 -111.062 1.00 50.59 191 ASP A C 1
ATOM 1618 O O . ASP A 1 191 ? 81.164 7.518 -112.136 1.00 50.59 191 ASP A O 1
ATOM 1622 N N . THR A 1 192 ? 80.018 8.864 -110.778 1.00 53.72 192 THR A N 1
ATOM 1623 C CA . THR A 1 192 ? 80.055 10.009 -111.709 1.00 53.72 192 THR A CA 1
ATOM 1624 C C . THR A 1 192 ? 81.376 10.782 -111.663 1.00 53.72 192 THR A C 1
ATOM 1626 O O . THR A 1 192 ? 81.824 11.282 -112.688 1.00 53.72 192 THR A O 1
ATOM 1629 N N . GLN A 1 193 ? 82.053 10.848 -110.508 1.00 53.59 193 GLN A N 1
ATOM 1630 C CA . GLN A 1 193 ? 83.339 11.558 -110.403 1.00 53.59 193 GLN A CA 1
ATOM 1631 C C . GLN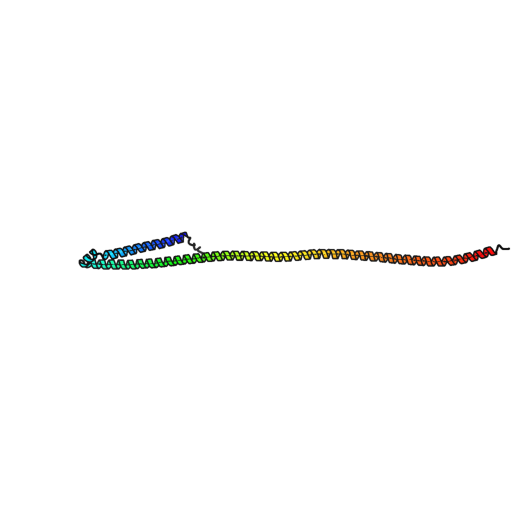 A 1 193 ? 84.498 10.831 -111.095 1.00 53.59 193 GLN A C 1
ATOM 1633 O O . GLN A 1 193 ? 85.442 11.482 -111.529 1.00 53.59 193 GLN A O 1
ATOM 1638 N N . THR A 1 194 ? 84.446 9.505 -111.217 1.00 52.97 194 THR A N 1
ATOM 1639 C CA . THR A 1 194 ? 85.471 8.741 -111.947 1.00 52.97 194 THR A CA 1
ATOM 1640 C C . THR A 1 194 ? 85.309 8.871 -113.464 1.00 52.97 194 THR A C 1
ATOM 1642 O O . THR A 1 194 ? 86.310 9.015 -114.162 1.00 52.97 194 THR A O 1
ATOM 1645 N N . ALA A 1 195 ? 84.073 8.949 -113.970 1.00 54.94 195 ALA A N 1
ATOM 1646 C CA . ALA A 1 195 ? 83.798 9.159 -115.394 1.00 54.94 195 ALA A CA 1
ATOM 1647 C C . ALA A 1 195 ? 84.239 10.550 -115.905 1.00 54.94 195 ALA A C 1
ATOM 1649 O O . ALA A 1 195 ? 84.801 10.657 -116.996 1.00 54.94 195 ALA A O 1
ATOM 1650 N N . ASP A 1 196 ? 84.060 11.604 -115.103 1.00 55.81 196 ASP A N 1
ATOM 1651 C CA . ASP A 1 196 ? 84.418 12.979 -115.492 1.00 55.81 196 ASP A CA 1
ATOM 1652 C C . ASP A 1 196 ? 85.940 13.243 -115.479 1.00 55.81 196 ASP A C 1
ATOM 1654 O O . ASP A 1 196 ? 86.438 14.101 -116.215 1.00 55.81 196 ASP A O 1
ATOM 1658 N N . ILE A 1 197 ? 86.707 12.500 -114.670 1.00 59.22 197 ILE A N 1
ATOM 1659 C CA . ILE A 1 197 ? 88.176 12.616 -114.622 1.00 59.22 197 ILE A CA 1
ATOM 1660 C C . ILE A 1 197 ? 88.811 11.995 -115.876 1.00 59.22 197 ILE A C 1
ATOM 1662 O O . ILE A 1 197 ? 89.719 12.594 -116.462 1.00 59.22 197 ILE A O 1
ATOM 1666 N N . ASP A 1 198 ? 88.303 10.852 -116.341 1.00 55.75 198 ASP A N 1
ATOM 1667 C CA . ASP A 1 198 ? 88.819 10.180 -117.540 1.00 55.75 198 ASP A CA 1
ATOM 1668 C C . ASP A 1 198 ? 88.519 10.974 -118.829 1.00 55.75 198 ASP A C 1
ATOM 1670 O O . ASP A 1 198 ? 89.357 11.038 -119.738 1.00 55.75 198 ASP A O 1
ATOM 1674 N N . GLU A 1 199 ? 87.381 11.676 -118.900 1.00 58.00 199 GLU A N 1
ATOM 1675 C CA . GLU A 1 199 ? 87.043 12.535 -120.047 1.00 58.00 199 GLU A CA 1
ATOM 1676 C C . GLU A 1 199 ? 87.882 13.834 -120.090 1.00 58.00 199 GLU A C 1
ATOM 1678 O O . GLU A 1 199 ? 88.206 14.348 -121.169 1.00 58.00 199 GLU A O 1
ATOM 1683 N N . ALA A 1 200 ? 88.300 14.356 -118.930 1.00 58.75 200 ALA A N 1
ATOM 1684 C CA . ALA A 1 200 ? 89.161 15.537 -118.839 1.00 58.75 200 ALA A CA 1
ATOM 1685 C C . ALA A 1 200 ? 90.619 15.249 -119.253 1.00 58.75 200 ALA A C 1
ATOM 1687 O O . ALA A 1 200 ? 91.253 16.088 -119.900 1.00 58.75 200 ALA A O 1
ATOM 1688 N N . ILE A 1 201 ? 91.143 14.052 -118.961 1.00 58.34 201 ILE A N 1
ATOM 1689 C CA . ILE A 1 201 ? 92.501 13.634 -119.357 1.00 58.34 201 ILE A CA 1
ATOM 1690 C C . ILE A 1 201 ? 92.611 13.485 -120.887 1.00 58.34 201 ILE A C 1
ATOM 1692 O O . ILE A 1 201 ? 93.591 13.935 -121.492 1.00 58.34 201 ILE A O 1
ATOM 1696 N N . LEU A 1 202 ? 91.577 12.944 -121.540 1.00 58.31 202 LEU A N 1
ATOM 1697 C CA . LEU A 1 202 ? 91.523 12.808 -123.002 1.00 58.31 202 LEU A CA 1
ATOM 1698 C C . LEU A 1 202 ? 91.491 14.160 -123.735 1.00 58.31 202 LEU A C 1
ATOM 1700 O O . LEU A 1 202 ? 92.106 14.299 -124.795 1.00 58.31 202 LEU A O 1
ATOM 1704 N N . LYS A 1 203 ? 90.837 15.183 -123.166 1.00 59.75 203 LYS A N 1
ATOM 1705 C CA . LYS A 1 203 ? 90.771 16.526 -123.771 1.00 59.75 203 LYS A CA 1
ATOM 1706 C C . LYS A 1 203 ? 92.088 17.299 -123.672 1.00 59.75 203 LYS A C 1
ATOM 1708 O O . LYS A 1 203 ? 92.391 18.057 -124.587 1.00 59.75 203 LYS A O 1
ATOM 1713 N N . VAL A 1 204 ? 92.912 17.082 -122.645 1.00 59.94 204 VAL A N 1
ATOM 1714 C CA . VAL A 1 204 ? 94.228 17.748 -122.519 1.00 59.94 204 VAL A CA 1
ATOM 1715 C C . VAL A 1 204 ? 95.293 17.090 -123.414 1.00 59.94 204 VAL A C 1
ATOM 1717 O O . VAL A 1 204 ? 96.161 17.778 -123.948 1.00 59.94 204 VAL A O 1
ATOM 1720 N N . SER A 1 205 ? 95.185 15.782 -123.680 1.00 56.34 205 SER A N 1
ATOM 1721 C CA . SER A 1 205 ? 96.108 15.051 -124.566 1.00 56.34 205 SER A CA 1
ATOM 1722 C C . SER A 1 205 ? 96.003 15.432 -126.052 1.00 56.34 205 SER A C 1
ATOM 1724 O O . SER A 1 205 ? 96.944 15.165 -126.801 1.00 56.34 205 SER A O 1
ATOM 1726 N N . MET A 1 206 ? 94.893 16.026 -126.506 1.00 58.53 206 MET A N 1
ATOM 1727 C CA . MET A 1 206 ? 94.690 16.381 -127.922 1.00 58.53 206 MET A CA 1
ATOM 1728 C C . MET A 1 206 ? 95.128 17.808 -128.292 1.00 58.53 206 MET A C 1
ATOM 1730 O O . MET A 1 206 ? 95.105 18.155 -129.470 1.00 58.53 206 MET A O 1
ATOM 1734 N N . PHE A 1 207 ? 95.595 18.611 -127.329 1.00 55.06 207 PHE A N 1
ATOM 1735 C CA . PHE A 1 207 ? 96.108 19.972 -127.566 1.00 55.06 207 PHE A CA 1
ATOM 1736 C C . PHE A 1 207 ? 97.639 20.097 -127.456 1.00 55.06 207 PHE A C 1
ATOM 1738 O O . PHE A 1 207 ? 98.167 21.206 -127.436 1.00 55.06 207 PHE A O 1
ATOM 1745 N N . SER A 1 208 ? 98.371 18.976 -127.419 1.00 50.06 208 SER A N 1
ATOM 1746 C CA . SER A 1 208 ? 99.840 18.958 -127.476 1.00 50.06 208 SER A CA 1
ATOM 1747 C C . SER A 1 208 ? 100.334 18.320 -128.778 1.00 50.06 208 SER A C 1
ATOM 1749 O O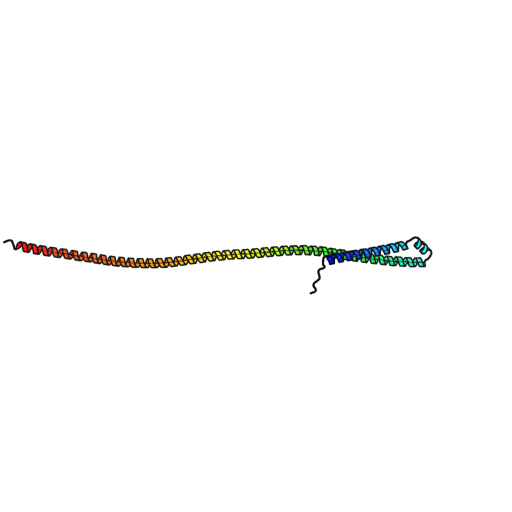 . SER A 1 208 ? 100.783 17.176 -128.783 1.00 50.06 208 SER A O 1
ATOM 1751 N N . LYS A 1 209 ? 100.216 19.063 -129.886 1.00 43.12 209 LYS A N 1
ATOM 1752 C CA . LYS A 1 209 ? 101.067 18.985 -131.086 1.00 43.12 209 LYS A CA 1
ATOM 1753 C C . LYS A 1 209 ? 101.086 20.334 -131.791 1.00 43.12 209 LYS A C 1
ATOM 1755 O O . LYS A 1 209 ? 99.993 20.922 -131.932 1.00 43.12 209 LYS A O 1
#

pLDDT: mean 83.63, std 14.74, range [37.5, 95.88]

Foldseek 3Di:
DDPPPDDDPVNVVVVLVVLVVLLVVLVVVLVVLVVVLVVCVDPVNVVVVVVDVVSVVVSVVSNVVSVVVNVVSVVVSVVSVVVSVVVVVVVVVVVVVVVVVVVVVVVVVVVVVVVVVVVVVVVVVVVVVVVVVVVVVVVVVVVVVVVVVVVVVVVVVVVVVVVVVVVVVVVVVVVVVVVVVVVVVVVVVVVVVVVVVVVVVVVVVVPDD

Secondary structure (DSSP, 8-state):
-----PPPHHHHHHHHHHHHHHHHHHHHHHHHHHHHHHHHTSHHHHHHHHH-HHHHHHHHHHHHHHHHHHHHHHHHHHHHHHHHHHHHHHHHHHHHHHHHHHHHHHHHHHHHHHHHHHHHHHHHHHHHHHHHHHHHHHHHHHHHHHHHHHHHHHHHHHHHHHHHHHHHHHHHHHHHHHHHHHHHHHHHHHHHHHHHHHHHHHHHHTS--

Organism: NCBI:txid2014872

Sequence (209 aa):
MTLQRFPTLHDYAERAASFERQLQSLERRRDTILAQIEQCKSPAHQLVSLLAPLYRRSMIFEVRQLRKECERVEFQMQDLKAEYEAWKAEQKQRASELEENTRLYELETLIQREYRWLAVHDDQAELRKKQAVLEKVREQKRLQEEAQTLQREQKALQQQLSEVREKLGTNRQQRDALDDSHHTTRFHATDTQTADIDEAILKVSMFSK